Protein AF-0000000079407992 (afdb_homodimer)

Structure (mmCIF, N/CA/C/O backbone):
data_AF-0000000079407992-model_v1
#
loop_
_entity.id
_entity.type
_entity.pdbx_description
1 polymer 'Arf-GAP domain-containing protein'
#
loop_
_atom_site.group_PDB
_atom_site.id
_atom_site.type_symbol
_atom_site.label_atom_id
_atom_site.label_alt_id
_atom_site.label_comp_id
_atom_site.label_asym_id
_atom_site.label_entity_id
_atom_site.label_seq_id
_atom_site.pdbx_PDB_ins_code
_atom_site.Cartn_x
_atom_site.Cartn_y
_atom_site.Cartn_z
_atom_site.occupancy
_atom_site.B_iso_or_equiv
_atom_site.auth_seq_id
_atom_site.auth_comp_id
_atom_site.auth_asym_id
_atom_site.auth_atom_id
_atom_site.pdbx_PDB_model_num
ATOM 1 N N . MET A 1 1 ? -1.596 43.625 22.547 1 50.28 1 MET A N 1
ATOM 2 C CA . MET A 1 1 ? -2.232 42.312 22.266 1 50.28 1 MET A CA 1
ATOM 3 C C . MET A 1 1 ? -2.561 42.188 20.781 1 50.28 1 MET A C 1
ATOM 5 O O . MET A 1 1 ? -2.293 41.125 20.188 1 50.28 1 MET A O 1
ATOM 9 N N . ALA A 1 2 ? -3.211 43.344 20.312 1 63.03 2 ALA A N 1
ATOM 10 C CA . ALA A 1 2 ? -3.537 43.406 18.891 1 63.03 2 ALA A CA 1
ATOM 11 C C . ALA A 1 2 ? -2.285 43.281 18.031 1 63.03 2 ALA A C 1
ATOM 13 O O . ALA A 1 2 ? -2.303 42.594 17 1 63.03 2 ALA A O 1
ATOM 14 N N . GLY A 1 3 ? -1.194 43.656 18.469 1 72.5 3 GLY A N 1
ATOM 15 C CA . GLY A 1 3 ? 0.06 43.688 17.734 1 72.5 3 GLY A CA 1
ATOM 16 C C . GLY A 1 3 ? 0.672 42.312 17.562 1 72.5 3 GLY A C 1
ATOM 17 O O . GLY A 1 3 ? 1.188 41.969 16.484 1 72.5 3 GLY A O 1
ATOM 18 N N . LYS A 1 4 ? 0.515 41.531 18.625 1 78.25 4 LYS A N 1
ATOM 19 C CA . LYS A 1 4 ? 1.09 40.188 18.609 1 78.25 4 LYS A CA 1
ATOM 20 C C . LYS A 1 4 ? 0.329 39.25 17.656 1 78.25 4 LYS A C 1
ATOM 22 O O . LYS A 1 4 ? 0.936 38.5 16.922 1 78.25 4 LYS A O 1
ATOM 27 N N . GLY A 1 5 ? -0.91 39.406 17.609 1 83.44 5 GLY A N 1
ATOM 28 C CA . GLY A 1 5 ? -1.763 38.625 16.719 1 83.44 5 GLY A CA 1
ATOM 29 C C . GLY A 1 5 ? -1.477 38.875 15.258 1 83.44 5 GLY A C 1
ATOM 30 O O . GLY A 1 5 ? -1.42 37.938 14.461 1 83.44 5 GLY A O 1
ATOM 31 N N . GLU A 1 6 ? -1.288 40.188 14.992 1 88.31 6 GLU A N 1
ATOM 32 C CA . GLU A 1 6 ? -0.996 40.562 13.609 1 88.31 6 GLU A CA 1
ATOM 33 C C . GLU A 1 6 ? 0.358 40 13.164 1 88.31 6 GLU A C 1
ATOM 35 O O . GLU A 1 6 ? 0.516 39.594 12.023 1 88.31 6 GLU A O 1
ATOM 40 N N . ARG A 1 7 ? 1.327 40.062 14.047 1 91.31 7 ARG A N 1
ATOM 41 C CA . ARG A 1 7 ? 2.652 39.531 13.75 1 91.31 7 ARG A CA 1
ATOM 42 C C . ARG A 1 7 ? 2.592 38.031 13.508 1 91.31 7 ARG A C 1
ATOM 44 O O . ARG A 1 7 ? 3.232 37.531 12.586 1 91.31 7 ARG A O 1
ATOM 51 N N . ASN A 1 8 ? 1.882 37.312 14.297 1 93.31 8 ASN A N 1
ATOM 52 C CA . ASN A 1 8 ? 1.743 35.875 14.133 1 93.31 8 ASN A CA 1
ATOM 53 C C . ASN A 1 8 ? 1.041 35.5 12.828 1 93.31 8 ASN A C 1
ATOM 55 O O . ASN A 1 8 ? 1.416 34.531 12.156 1 93.31 8 ASN A O 1
ATOM 59 N N . ALA A 1 9 ? 0.076 36.281 12.523 1 94.94 9 ALA A N 1
ATOM 60 C CA . ALA A 1 9 ? -0.656 36.062 11.281 1 94.94 9 ALA A CA 1
ATOM 61 C C . ALA A 1 9 ? 0.255 36.219 10.062 1 94.94 9 ALA A C 1
ATOM 63 O O . ALA A 1 9 ? 0.184 35.438 9.117 1 94.94 9 ALA A O 1
ATOM 64 N N . LYS A 1 10 ? 1.023 37.25 10.078 1 96.31 10 LYS A N 1
ATOM 65 C CA . LYS A 1 10 ? 1.966 37.5 8.992 1 96.31 10 LYS A CA 1
ATOM 66 C C . LYS A 1 10 ? 2.979 36.344 8.891 1 96.31 10 LYS A C 1
ATOM 68 O O . LYS A 1 10 ? 3.271 35.875 7.793 1 96.31 10 LYS A O 1
ATOM 73 N N . ALA A 1 11 ? 3.514 35.938 10.016 1 97.56 11 ALA A N 1
ATOM 74 C CA . ALA A 1 11 ? 4.477 34.844 10.055 1 97.56 11 ALA A CA 1
ATOM 75 C C . ALA A 1 11 ? 3.854 33.531 9.562 1 97.56 11 ALA A C 1
ATOM 77 O O . ALA A 1 11 ? 4.492 32.781 8.836 1 97.56 11 ALA A O 1
ATOM 78 N N . LEU A 1 12 ? 2.641 33.344 9.977 1 98.38 12 LEU A N 1
ATOM 79 C CA . LEU A 1 12 ? 1.934 32.156 9.539 1 98.38 12 LEU A CA 1
ATOM 80 C C . LEU A 1 12 ? 1.759 32.125 8.023 1 98.38 12 LEU A C 1
ATOM 82 O O . LEU A 1 12 ? 1.957 31.094 7.383 1 98.38 12 LEU A O 1
ATOM 86 N N . LYS A 1 13 ? 1.387 33.219 7.469 1 98 13 LYS A N 1
ATOM 87 C CA . LYS A 1 13 ? 1.219 33.344 6.023 1 98 13 LYS A CA 1
ATOM 88 C C . LYS A 1 13 ? 2.525 33.062 5.293 1 98 13 LYS A C 1
ATOM 90 O O . LYS A 1 13 ? 2.521 32.406 4.242 1 98 13 LYS A O 1
ATOM 95 N N . GLU A 1 14 ? 3.557 33.5 5.824 1 98.06 14 GLU A N 1
ATOM 96 C CA . GLU A 1 14 ? 4.863 33.219 5.227 1 98.06 14 GLU A CA 1
ATOM 97 C C . GLU A 1 14 ? 5.195 31.75 5.23 1 98.06 14 GLU A C 1
ATOM 99 O O . GLU A 1 14 ? 5.695 31.219 4.234 1 98.06 14 GLU A O 1
ATOM 104 N N . VAL A 1 15 ? 4.965 31.109 6.328 1 98.44 15 VAL A N 1
ATOM 105 C CA . VAL A 1 15 ? 5.211 29.672 6.434 1 98.44 15 VAL A CA 1
ATOM 106 C C . VAL A 1 15 ? 4.316 28.922 5.453 1 98.44 15 VAL A C 1
ATOM 108 O O . VAL A 1 15 ? 4.773 28.016 4.758 1 98.44 15 VAL A O 1
ATOM 111 N N . TRP A 1 16 ? 3.082 29.281 5.383 1 98.56 16 TRP A N 1
ATOM 112 C CA . TRP A 1 16 ? 2.07 28.641 4.543 1 98.56 16 TRP A CA 1
ATOM 113 C C . TRP A 1 16 ? 2.449 28.734 3.07 1 98.56 16 TRP A C 1
ATOM 115 O O . TRP A 1 16 ? 2.225 27.797 2.307 1 98.56 16 TRP A O 1
ATOM 125 N N . ARG A 1 17 ? 3.109 29.766 2.672 1 97.75 17 ARG A N 1
ATOM 126 C CA . ARG A 1 17 ? 3.393 30.047 1.27 1 97.75 17 ARG A CA 1
ATOM 127 C C . ARG A 1 17 ? 4.668 29.344 0.814 1 97.75 17 ARG A C 1
ATOM 129 O O . ARG A 1 17 ? 5.008 29.375 -0.37 1 97.75 17 ARG A O 1
ATOM 136 N N . ARG A 1 18 ? 5.328 28.703 1.744 1 98.31 18 ARG A N 1
ATOM 137 C CA . ARG A 1 18 ? 6.512 27.938 1.341 1 98.31 18 ARG A CA 1
ATOM 138 C C . ARG A 1 18 ? 6.145 26.828 0.358 1 98.31 18 ARG A C 1
ATOM 140 O O . ARG A 1 18 ? 5.102 26.188 0.498 1 98.31 18 ARG A O 1
ATOM 147 N N . ALA A 1 19 ? 7.055 26.516 -0.569 1 98.19 19 ALA A N 1
ATOM 148 C CA . ALA A 1 19 ? 6.824 25.5 -1.603 1 98.19 19 ALA A CA 1
ATOM 149 C C . ALA A 1 19 ? 6.566 24.125 -0.985 1 98.19 19 ALA A C 1
ATOM 151 O O . ALA A 1 19 ? 5.75 23.359 -1.495 1 98.19 19 ALA A O 1
ATOM 152 N N . GLU A 1 20 ? 7.234 23.859 0.07 1 98.12 20 GLU A N 1
ATOM 153 C CA . GLU A 1 20 ? 7.125 22.547 0.714 1 98.12 20 GLU A CA 1
ATOM 154 C C . GLU A 1 20 ? 5.723 22.312 1.264 1 98.12 20 GLU A C 1
ATOM 156 O O . GLU A 1 20 ? 5.328 21.172 1.518 1 98.12 20 GLU A O 1
ATOM 161 N N . ASN A 1 21 ? 4.965 23.406 1.466 1 98.75 21 ASN A N 1
ATOM 162 C CA . ASN A 1 21 ? 3.641 23.312 2.074 1 98.75 21 ASN A CA 1
ATOM 163 C C . ASN A 1 21 ? 2.533 23.469 1.036 1 98.75 21 ASN A C 1
ATOM 165 O O . ASN A 1 21 ? 1.366 23.641 1.389 1 98.75 21 ASN A O 1
ATOM 169 N N . SER A 1 22 ? 2.854 23.375 -0.284 1 98.75 22 SER A N 1
ATOM 170 C CA . SER A 1 22 ? 1.899 23.641 -1.356 1 98.75 22 SER A CA 1
ATOM 171 C C . SER A 1 22 ? 1.029 22.422 -1.638 1 98.75 22 SER A C 1
ATOM 173 O O . SER A 1 22 ? 0.037 22.516 -2.363 1 98.75 22 SER A O 1
ATOM 175 N N . LEU A 1 23 ? 1.468 21.25 -1.116 1 98.81 23 LEU A N 1
ATOM 176 C CA . LEU A 1 23 ? 0.705 20.016 -1.231 1 98.81 23 LEU A CA 1
ATOM 177 C C . LEU A 1 23 ? 0.39 19.453 0.146 1 98.81 23 LEU A C 1
ATOM 179 O O . LEU A 1 23 ? 1.214 19.531 1.061 1 98.81 23 LEU A O 1
ATOM 183 N N . CYS A 1 24 ? -0.729 18.859 0.291 1 98.94 24 CYS A N 1
ATOM 184 C CA . CYS A 1 24 ? -1.115 18.188 1.528 1 98.94 24 CYS A CA 1
ATOM 185 C C . CYS A 1 24 ? -0.064 17.172 1.946 1 98.94 24 CYS A C 1
ATOM 187 O O . CYS A 1 24 ? 0.399 16.375 1.125 1 98.94 24 CYS A O 1
ATOM 189 N N . ALA A 1 25 ? 0.205 17.094 3.186 1 98.88 25 ALA A N 1
ATOM 190 C CA . ALA A 1 25 ? 1.249 16.219 3.715 1 98.88 25 ALA A CA 1
ATOM 191 C C . ALA A 1 25 ? 0.828 14.758 3.645 1 98.88 25 ALA A C 1
ATOM 193 O O . ALA A 1 25 ? 1.673 13.859 3.684 1 98.88 25 ALA A O 1
ATOM 194 N N . ASP A 1 26 ? -0.467 14.586 3.561 1 98.75 26 ASP A N 1
ATOM 195 C CA . ASP A 1 26 ? -0.947 13.211 3.678 1 98.75 26 ASP A CA 1
ATOM 196 C C . ASP A 1 26 ? -1.4 12.672 2.324 1 98.75 26 ASP A C 1
ATOM 198 O O . ASP A 1 26 ? -1.057 11.547 1.953 1 98.75 26 ASP A O 1
ATOM 202 N N . CYS A 1 27 ? -2.135 13.484 1.538 1 98.88 27 CYS A N 1
ATOM 203 C CA . CYS A 1 27 ? -2.723 12.906 0.335 1 98.88 27 CYS A CA 1
ATOM 204 C C . CYS A 1 27 ? -2.238 13.641 -0.913 1 98.88 27 CYS A C 1
ATOM 206 O O . CYS A 1 27 ? -2.613 13.281 -2.031 1 98.88 27 CYS A O 1
ATOM 208 N N . GLY A 1 28 ? -1.507 14.75 -0.767 1 98.69 28 GLY A N 1
ATOM 209 C CA . GLY A 1 28 ? -0.898 15.453 -1.883 1 98.69 28 GLY A CA 1
ATOM 210 C C . GLY A 1 28 ? -1.847 16.422 -2.566 1 98.69 28 GLY A C 1
ATOM 211 O O . GLY A 1 28 ? -1.514 17 -3.604 1 98.69 28 GLY A O 1
ATOM 212 N N . LYS A 1 29 ? -2.98 16.609 -2.014 1 98.88 29 LYS A N 1
ATOM 213 C CA . LYS A 1 29 ? -3.902 17.562 -2.629 1 98.88 29 LYS A CA 1
ATOM 214 C C . LYS A 1 29 ? -3.287 18.953 -2.697 1 98.88 29 LYS A C 1
ATOM 216 O O . LYS A 1 29 ? -2.711 19.438 -1.718 1 98.88 29 LYS A O 1
ATOM 221 N N . PRO A 1 30 ? -3.445 19.656 -3.779 1 98.88 30 PRO A N 1
ATOM 222 C CA . PRO A 1 30 ? -2.879 21.016 -3.869 1 98.88 30 PRO A CA 1
ATOM 223 C C . PRO A 1 30 ? -3.604 22.016 -2.975 1 98.88 30 PRO A C 1
ATOM 225 O O . PRO A 1 30 ? -4.793 21.844 -2.691 1 98.88 30 PRO A O 1
ATOM 228 N N . ASP A 1 31 ? -2.824 22.984 -2.555 1 98.69 31 ASP A N 1
ATOM 229 C CA . ASP A 1 31 ? -3.281 24.188 -1.856 1 98.69 31 ASP A CA 1
ATOM 230 C C . ASP A 1 31 ? -4.016 23.828 -0.569 1 98.69 31 ASP A C 1
ATOM 232 O O . ASP A 1 31 ? -5.137 24.281 -0.338 1 98.69 31 ASP A O 1
ATOM 236 N N . PRO A 1 32 ? -3.391 23.125 0.249 1 98.94 32 PRO A N 1
ATOM 237 C CA . PRO A 1 32 ? -4.016 22.812 1.538 1 98.94 32 PRO A CA 1
ATOM 238 C C . PRO A 1 32 ? -4.129 24.047 2.445 1 98.94 32 PRO A C 1
ATOM 240 O O . PRO A 1 32 ? -3.277 24.938 2.391 1 98.94 32 PRO A O 1
ATOM 243 N N . ASP A 1 33 ? -5.145 24.047 3.309 1 98.81 33 ASP A N 1
ATOM 244 C CA . ASP A 1 33 ? -5.359 25.266 4.086 1 98.81 33 ASP A CA 1
ATOM 245 C C . ASP A 1 33 ? -5.625 24.938 5.555 1 98.81 33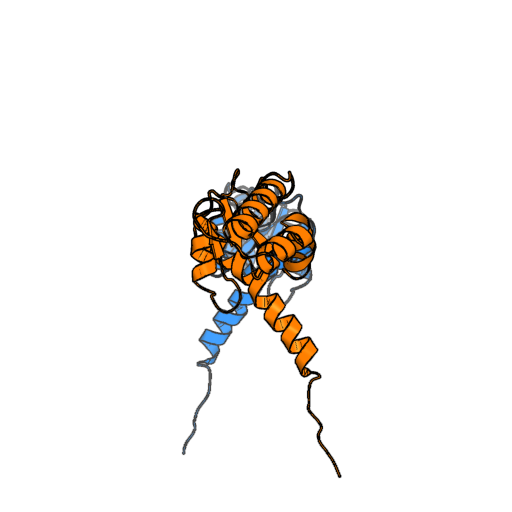 ASP A C 1
ATOM 247 O O . ASP A 1 33 ? -6.168 25.766 6.289 1 98.81 33 ASP A O 1
ATOM 251 N N . TRP A 1 34 ? -5.293 23.75 5.977 1 98.94 34 TRP A N 1
ATOM 252 C CA . TRP A 1 34 ? -5.289 23.359 7.375 1 98.94 34 TRP A CA 1
ATOM 253 C C . TRP A 1 34 ? -3.891 22.938 7.82 1 98.94 34 TRP A C 1
ATOM 255 O O . TRP A 1 34 ? -3.02 22.672 6.984 1 98.94 34 TRP A O 1
ATOM 265 N N . ALA A 1 35 ? -3.727 22.922 9.211 1 98.94 35 ALA A N 1
ATOM 266 C CA . ALA A 1 35 ? -2.451 22.438 9.734 1 98.94 35 ALA A CA 1
ATOM 267 C C . ALA A 1 35 ? -2.629 21.766 11.094 1 98.94 35 ALA A C 1
ATOM 269 O O . ALA A 1 35 ? -3.518 22.141 11.859 1 98.94 35 ALA A O 1
ATOM 270 N N . SER A 1 36 ? -1.802 20.766 11.305 1 98.88 36 SER A N 1
ATOM 271 C CA . SER A 1 36 ? -1.626 20.25 12.656 1 98.88 36 SER A CA 1
ATOM 272 C C . SER A 1 36 ? -0.503 21 13.383 1 98.88 36 SER A C 1
ATOM 274 O O . SER A 1 36 ? 0.658 20.922 12.977 1 98.88 36 SER A O 1
ATOM 276 N N . TYR A 1 37 ? -0.856 21.609 14.484 1 98.44 37 TYR A N 1
ATOM 277 C CA . TYR A 1 37 ? 0.18 22.359 15.18 1 98.44 37 TYR A CA 1
ATOM 278 C C . TYR A 1 37 ? 0.931 21.484 16.172 1 98.44 37 TYR A C 1
ATOM 280 O O . TYR A 1 37 ? 1.944 21.891 16.734 1 98.44 37 TYR A O 1
ATOM 288 N N . THR A 1 38 ? 0.555 20.172 16.266 1 97.88 38 THR A N 1
ATOM 289 C CA . THR A 1 38 ? 1.297 19.234 17.109 1 97.88 38 THR A CA 1
ATOM 290 C C . THR A 1 38 ? 2.221 18.359 16.266 1 97.88 38 THR A C 1
ATOM 292 O O . THR A 1 38 ? 3.24 17.875 16.75 1 97.88 38 THR A O 1
ATOM 295 N N . LEU A 1 39 ? 1.919 18.234 15.039 1 97.81 39 LEU A N 1
ATOM 296 C CA . LEU A 1 39 ? 2.742 17.406 14.164 1 97.81 39 LEU A CA 1
ATOM 297 C C . LEU A 1 39 ? 3.6 18.281 13.25 1 97.81 39 LEU A C 1
ATOM 299 O O . LEU A 1 39 ? 4.574 17.797 12.664 1 97.81 39 LEU A O 1
ATOM 303 N N . GLY A 1 40 ? 3.152 19.547 13.094 1 98.44 40 GLY A N 1
ATOM 304 C CA . GLY A 1 40 ? 3.912 20.469 12.25 1 98.44 40 GLY A CA 1
ATOM 305 C C . GLY A 1 40 ? 3.734 20.203 10.766 1 98.44 40 GLY A C 1
ATOM 306 O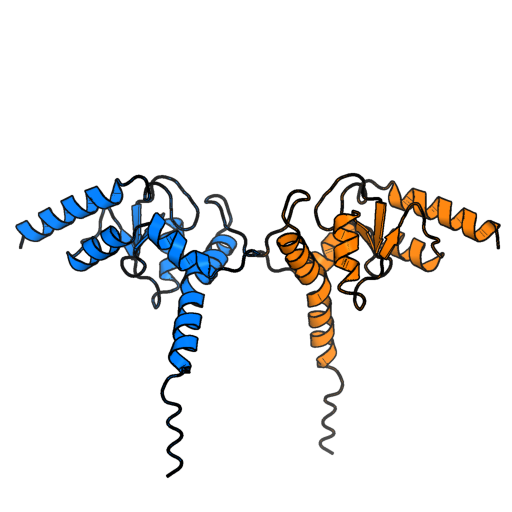 O . GLY A 1 40 ? 4.695 20.297 10 1 98.44 40 GLY A O 1
ATOM 307 N N . VAL A 1 41 ? 2.457 19.875 10.383 1 98.88 41 VAL A N 1
ATOM 308 C CA . VAL A 1 41 ? 2.221 19.578 8.977 1 98.88 41 VAL A CA 1
ATOM 309 C C . VAL A 1 41 ? 1.065 20.438 8.453 1 98.88 41 VAL A C 1
ATOM 311 O O . VAL A 1 41 ? 0.141 20.766 9.203 1 98.88 41 VAL A O 1
ATOM 314 N N . VAL A 1 42 ? 1.135 20.734 7.129 1 98.94 42 VAL A N 1
ATOM 315 C CA . VAL A 1 42 ? 0.063 21.406 6.406 1 98.94 42 VAL A CA 1
ATOM 316 C C . VAL A 1 42 ? -0.749 20.391 5.609 1 98.94 42 VAL A C 1
ATOM 318 O O . VAL A 1 42 ? -0.186 19.594 4.859 1 98.94 42 VAL A O 1
ATOM 321 N N . ILE A 1 43 ? -2.107 20.422 5.762 1 98.94 43 ILE A N 1
ATOM 322 C CA . ILE A 1 43 ? -2.943 19.344 5.234 1 98.94 43 ILE A CA 1
ATOM 323 C C . ILE A 1 43 ? -4.23 19.922 4.66 1 98.94 43 ILE A C 1
ATOM 325 O O . ILE A 1 43 ? -4.574 21.078 4.934 1 98.94 43 ILE A O 1
ATOM 329 N N . CYS A 1 44 ? -4.891 19.109 3.881 1 98.94 44 CYS A N 1
ATOM 330 C CA . CYS A 1 44 ? 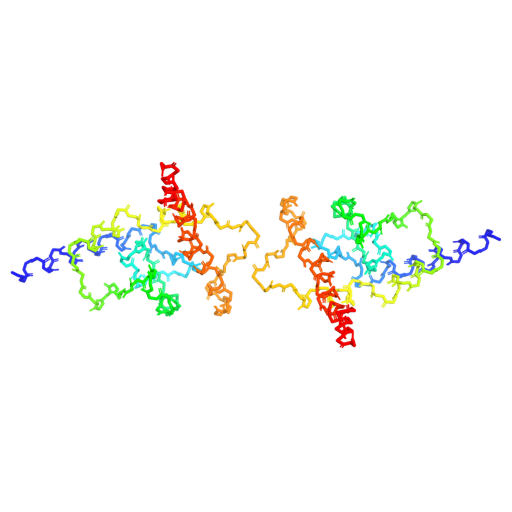-6.133 19.562 3.268 1 98.94 44 CYS A CA 1
ATOM 331 C C . CYS A 1 44 ? -7.312 19.359 4.207 1 98.94 44 CYS A C 1
ATOM 333 O O . CYS A 1 44 ? -7.168 18.75 5.27 1 98.94 44 CYS A O 1
ATOM 335 N N . LEU A 1 45 ? -8.422 19.891 3.777 1 98.81 45 LEU A N 1
ATOM 336 C CA . LEU A 1 45 ? -9.633 19.812 4.586 1 98.81 45 LEU A CA 1
ATOM 337 C C . LEU A 1 45 ? -10 18.359 4.867 1 98.81 45 LEU A C 1
ATOM 339 O O . LEU A 1 45 ? -10.266 17.984 6.016 1 98.81 45 LEU A O 1
ATOM 343 N N . SER A 1 46 ? -9.953 17.531 3.854 1 98.75 46 SER A N 1
ATOM 344 C CA . SER A 1 46 ? -10.328 16.141 4.012 1 98.75 46 SER A CA 1
ATOM 345 C C . SER A 1 46 ? -9.414 15.43 5.004 1 98.75 46 SER A C 1
ATOM 347 O O . SER A 1 46 ? -9.891 14.75 5.918 1 98.75 46 SER A O 1
ATOM 349 N N . CYS A 1 47 ? -8.164 15.641 4.883 1 98.88 47 CYS A N 1
ATOM 350 C CA . CYS A 1 47 ? -7.211 15.008 5.789 1 98.88 47 CYS A CA 1
ATOM 351 C C . CYS A 1 47 ? -7.309 15.609 7.188 1 98.88 47 CYS A C 1
ATOM 353 O O . CYS A 1 47 ? -7.137 14.898 8.188 1 98.88 47 CYS A O 1
ATOM 355 N N . SER A 1 48 ? -7.57 16.859 7.312 1 98.94 48 SER A N 1
ATOM 356 C CA . SER A 1 48 ? -7.762 17.453 8.633 1 98.94 48 SER A CA 1
ATOM 357 C C . SER A 1 48 ? -8.906 16.797 9.383 1 98.94 48 SER A C 1
ATOM 359 O O . SER A 1 48 ? -8.852 16.641 10.602 1 98.94 48 SER A O 1
ATOM 361 N N . GLY A 1 49 ? -9.906 16.391 8.609 1 98.69 49 GLY A N 1
ATOM 362 C CA . GLY A 1 49 ? -11 15.641 9.195 1 98.69 49 GLY A CA 1
ATOM 363 C C . GLY A 1 49 ? -10.555 14.312 9.797 1 98.69 49 GLY A C 1
ATOM 364 O O . GLY A 1 49 ? -11.016 13.938 10.875 1 98.69 49 GLY A O 1
ATOM 365 N N . ILE A 1 50 ? -9.703 13.68 9.156 1 98.62 50 ILE A N 1
ATOM 366 C CA . ILE A 1 50 ? -9.188 12.398 9.633 1 98.62 50 ILE A CA 1
ATOM 367 C C . ILE A 1 50 ? -8.32 12.625 10.875 1 98.62 50 ILE A C 1
ATOM 369 O O . ILE A 1 50 ? -8.383 11.852 11.828 1 98.62 50 ILE A O 1
ATOM 373 N N . HIS A 1 51 ? -7.559 13.68 10.891 1 98.5 51 HIS A N 1
ATOM 374 C CA . HIS A 1 51 ? -6.711 14.023 12.031 1 98.5 51 HIS A CA 1
ATOM 375 C C . HIS A 1 51 ? -7.543 14.25 13.289 1 98.5 51 HIS A C 1
ATOM 377 O O . HIS A 1 51 ? -7.105 13.93 14.391 1 98.5 51 HIS A O 1
ATOM 383 N N . ARG A 1 52 ? -8.758 14.703 13.133 1 98.25 52 ARG A N 1
ATOM 384 C CA . ARG A 1 52 ? -9.609 14.977 14.289 1 98.25 52 ARG A CA 1
ATOM 385 C C . ARG A 1 52 ? -10.031 13.688 14.977 1 98.25 52 ARG A C 1
ATOM 387 O O . ARG A 1 52 ? -10.453 13.703 16.141 1 98.25 52 ARG A O 1
ATOM 394 N N . ASN A 1 53 ? -9.898 12.578 14.273 1 97 53 ASN A N 1
ATOM 395 C CA . ASN A 1 53 ? -10.258 11.289 14.844 1 97 53 ASN A CA 1
ATOM 396 C C . ASN A 1 53 ? -9.125 10.711 15.68 1 97 53 ASN A C 1
ATOM 398 O O . ASN A 1 53 ? -9.281 9.656 16.312 1 97 53 ASN A O 1
ATOM 402 N N . ILE A 1 54 ? -8.016 11.336 15.719 1 96.06 54 ILE A N 1
ATOM 403 C CA . ILE A 1 54 ? -6.887 10.914 16.531 1 96.06 54 ILE A CA 1
ATOM 404 C C . ILE A 1 54 ? -6.387 12.078 17.375 1 96.06 54 ILE A C 1
ATOM 406 O O . ILE A 1 54 ? -5.211 12.438 17.312 1 96.06 54 ILE A O 1
ATOM 410 N N . PRO A 1 55 ? -7.188 12.594 18.297 1 95.69 55 PRO A N 1
ATOM 411 C CA . PRO A 1 55 ? -6.914 13.836 19.016 1 95.69 55 PRO A CA 1
ATOM 412 C C . PRO A 1 55 ? -5.738 13.711 19.984 1 95.69 55 PRO A C 1
ATOM 414 O O . PRO A 1 55 ? -5.176 14.727 20.406 1 95.69 55 PRO A O 1
ATOM 417 N N . ASN A 1 56 ? -5.285 12.531 20.234 1 95.19 56 ASN A N 1
ATOM 418 C CA . ASN A 1 56 ? -4.145 12.352 21.125 1 95.19 56 ASN A CA 1
ATOM 419 C C . ASN A 1 56 ? -2.822 12.602 20.406 1 95.19 56 ASN A C 1
ATOM 421 O O . ASN A 1 56 ? -1.781 12.758 21.047 1 95.19 56 ASN A O 1
ATOM 425 N N . ILE A 1 57 ? -2.932 12.68 19.156 1 95.44 57 ILE A N 1
ATOM 426 C CA . ILE A 1 57 ? -1.711 12.742 18.359 1 95.44 57 ILE A CA 1
ATOM 427 C C . ILE A 1 57 ? -1.682 14.047 17.562 1 95.44 57 ILE A C 1
ATOM 429 O O . ILE A 1 57 ? -0.627 14.664 17.406 1 95.44 57 ILE A O 1
ATOM 433 N N . SER A 1 58 ? -2.863 14.438 17.188 1 97.81 58 SER A N 1
ATOM 434 C CA . SER A 1 58 ? -2.928 15.555 16.25 1 97.81 58 SER A CA 1
ATOM 435 C C . SER A 1 58 ? -4.023 16.547 16.641 1 97.81 58 SER A C 1
ATOM 437 O O . SER A 1 58 ? -5.172 16.141 16.859 1 97.81 58 SER A O 1
ATOM 439 N N . LYS A 1 59 ? -3.574 17.766 16.734 1 98.69 59 LYS A N 1
ATOM 440 C CA . LYS A 1 59 ? -4.496 18.891 16.891 1 98.69 59 LYS A CA 1
ATOM 441 C C . LYS A 1 59 ? -4.414 19.844 15.703 1 98.69 59 LYS A C 1
ATOM 443 O O . LYS A 1 59 ? -3.338 20.344 15.375 1 98.69 59 LYS A O 1
ATOM 448 N N . VAL A 1 60 ? -5.625 20.156 15.102 1 98.88 60 VAL A N 1
ATOM 449 C CA . VAL A 1 60 ? -5.586 20.844 13.812 1 98.88 60 VAL A CA 1
ATOM 450 C C . VAL A 1 60 ? -6.273 22.203 13.922 1 98.88 60 VAL A C 1
ATOM 452 O O . VAL A 1 60 ? -7.141 22.391 14.781 1 98.88 60 VAL A O 1
ATOM 455 N N . LYS A 1 61 ? -5.848 23.125 13.078 1 98.81 61 LYS A N 1
ATOM 456 C CA . LYS A 1 61 ? -6.426 24.469 12.914 1 98.81 61 LYS A CA 1
ATOM 457 C C . LYS A 1 61 ? -6.48 24.859 11.445 1 98.81 61 LYS A C 1
ATOM 459 O O . LYS A 1 61 ? -5.625 24.453 10.656 1 98.81 61 LYS A O 1
ATOM 464 N N . SER A 1 62 ? -7.508 25.656 11.117 1 98.81 62 SER A N 1
ATOM 465 C CA . SER A 1 62 ? -7.52 26.328 9.82 1 98.81 62 SER A CA 1
ATOM 466 C C . SER A 1 62 ? -6.43 27.375 9.742 1 98.81 62 SER A C 1
ATOM 468 O O . SER A 1 62 ? -6.234 28.156 10.68 1 98.81 62 SER A O 1
ATOM 470 N N . LEU A 1 63 ? -5.824 27.453 8.555 1 98.62 63 LEU A N 1
ATOM 471 C CA . LEU A 1 63 ? -4.785 28.469 8.352 1 98.62 63 LEU A CA 1
ATOM 472 C C . LEU A 1 63 ? -5.398 29.828 8.031 1 98.62 63 LEU A C 1
ATOM 474 O O . LEU A 1 63 ? -4.734 30.859 8.164 1 98.62 63 LEU A O 1
ATOM 478 N N . ARG A 1 64 ? -6.566 29.781 7.664 1 96.88 64 ARG A N 1
ATOM 479 C CA . ARG A 1 64 ? -7.238 31.016 7.238 1 96.88 64 ARG A CA 1
ATOM 480 C C . ARG A 1 64 ? -8.133 31.562 8.344 1 96.88 64 ARG A C 1
ATOM 482 O O . ARG A 1 64 ? -8.172 32.781 8.578 1 96.88 64 ARG A O 1
ATOM 489 N N . MET A 1 65 ? -8.734 30.734 9.141 1 97 65 MET A N 1
ATOM 490 C CA . MET A 1 65 ? -9.844 31.203 9.969 1 97 65 MET A CA 1
ATOM 491 C C . MET A 1 65 ? -9.469 31.188 11.445 1 97 65 MET A C 1
ATOM 493 O O . MET A 1 65 ? -10.008 31.953 12.234 1 97 65 MET A O 1
ATOM 497 N N . ASP A 1 66 ? -8.578 30.328 11.805 1 97.81 66 ASP A N 1
ATOM 498 C CA . ASP A 1 66 ? -8.289 30.141 13.219 1 97.81 66 ASP A CA 1
ATOM 499 C C . ASP A 1 66 ? -7.145 31.047 13.672 1 97.81 66 ASP A C 1
ATOM 501 O O . ASP A 1 66 ? -6.32 31.469 12.859 1 97.81 66 ASP A O 1
ATOM 505 N N . LEU A 1 67 ? -7.113 31.312 15.055 1 96.44 67 LEU A N 1
ATOM 506 C CA . LEU A 1 67 ? -6.02 32.062 15.656 1 96.44 67 LEU A CA 1
ATOM 507 C C . LEU A 1 67 ? -4.871 31.141 16.031 1 96.44 67 LEU A C 1
ATOM 509 O O . LEU A 1 67 ? -5.098 30.031 16.547 1 96.44 67 LEU A O 1
ATOM 513 N N . TRP A 1 68 ? -3.674 31.641 15.758 1 97.88 68 TRP A N 1
ATOM 514 C CA . TRP A 1 68 ? -2.455 30.891 16.047 1 97.88 68 TRP A CA 1
ATOM 515 C C . TRP A 1 68 ? -1.563 31.656 17.016 1 97.88 68 TRP A C 1
ATOM 517 O O . TRP A 1 68 ? -1.37 32.875 16.875 1 97.88 68 TRP A O 1
ATOM 527 N N . ASP A 1 69 ? -1.062 30.938 17.984 1 96.06 69 ASP A N 1
ATOM 528 C CA . ASP A 1 69 ? -0.102 31.594 18.859 1 96.06 69 ASP A CA 1
ATOM 529 C C . ASP A 1 69 ? 1.322 31.438 18.328 1 96.06 69 ASP A C 1
ATOM 531 O O . ASP A 1 69 ? 1.553 30.734 17.359 1 96.06 69 ASP A O 1
ATOM 535 N N . GLU A 1 70 ? 2.178 32.156 18.984 1 97.06 70 GLU A N 1
ATOM 536 C CA . GLU A 1 70 ? 3.555 32.25 18.516 1 97.06 70 GLU A CA 1
ATOM 537 C C . GLU A 1 70 ? 4.23 30.875 18.531 1 97.06 70 GLU A C 1
ATOM 539 O O . GLU A 1 70 ? 4.965 30.516 17.609 1 97.06 70 GLU A O 1
ATOM 544 N N . THR A 1 71 ? 4.066 30.078 19.547 1 97.81 71 THR A N 1
ATOM 545 C CA . THR A 1 71 ? 4.695 28.781 19.672 1 97.81 71 THR A CA 1
ATOM 546 C C . THR A 1 71 ? 4.215 27.828 18.594 1 97.81 71 THR A C 1
ATOM 548 O O . THR A 1 71 ? 5 27.047 18.047 1 97.81 71 THR A O 1
ATOM 551 N N . GLN A 1 72 ? 2.982 27.875 18.281 1 98.19 72 GLN A N 1
ATOM 552 C CA . GLN A 1 72 ? 2.4 27.047 17.234 1 98.19 72 GLN A CA 1
ATOM 553 C C . GLN A 1 72 ? 2.98 27.406 15.867 1 98.19 72 GLN A C 1
ATOM 555 O O . GLN A 1 72 ? 3.371 26.531 15.102 1 98.19 72 GLN A O 1
ATOM 560 N N . VAL A 1 73 ? 3.049 28.734 15.617 1 98.44 73 VAL A N 1
ATOM 561 C CA . VAL A 1 73 ? 3.582 29.219 14.344 1 98.44 73 VAL A CA 1
ATOM 562 C C . VAL A 1 73 ? 5.043 28.781 14.203 1 98.44 73 VAL A C 1
ATOM 564 O O . VAL A 1 73 ? 5.457 28.312 13.141 1 98.44 73 VAL A O 1
ATOM 567 N N . GLN A 1 74 ? 5.75 28.938 15.281 1 98 74 GLN A N 1
ATOM 568 C CA . GLN A 1 74 ? 7.164 28.578 15.258 1 98 74 GLN A CA 1
ATOM 569 C C . GLN A 1 74 ? 7.348 27.078 15.039 1 98 74 GLN A C 1
ATOM 571 O O . GLN A 1 74 ? 8.258 26.656 14.32 1 98 74 GLN A O 1
ATOM 576 N N . PHE A 1 75 ? 6.555 26.281 15.633 1 98.38 75 PHE A N 1
ATOM 577 C CA . PHE A 1 75 ? 6.645 24.828 15.453 1 98.38 75 PHE A CA 1
ATOM 578 C C . PHE A 1 75 ? 6.406 24.438 14 1 98.38 75 PHE A C 1
ATOM 580 O O . PHE A 1 75 ? 7.168 23.672 13.43 1 98.38 75 PHE A O 1
ATOM 587 N N . LEU A 1 76 ? 5.355 25.016 13.477 1 98.56 76 LEU A N 1
ATOM 588 C CA . LEU A 1 76 ? 5.051 24.734 12.078 1 98.56 76 LEU A CA 1
ATOM 589 C C . LEU A 1 76 ? 6.188 25.203 11.172 1 98.56 76 LEU A C 1
ATOM 591 O O . LEU A 1 76 ? 6.566 24.5 10.234 1 98.56 76 LEU A O 1
ATOM 595 N N . ALA A 1 77 ? 6.742 26.359 11.492 1 98.19 77 ALA A N 1
ATOM 596 C CA . ALA A 1 77 ? 7.828 26.922 10.695 1 98.19 77 ALA A CA 1
ATOM 597 C C . ALA A 1 77 ? 9.07 26.047 10.75 1 98.19 77 ALA A C 1
ATOM 599 O O . ALA A 1 77 ? 9.773 25.875 9.75 1 98.19 77 ALA A O 1
ATOM 600 N N . HIS A 1 78 ? 9.312 25.406 11.859 1 97.62 78 HIS A N 1
ATOM 601 C CA . HIS A 1 78 ? 10.508 24.609 12.07 1 97.62 78 HIS A CA 1
ATOM 602 C C . HIS A 1 78 ? 10.359 23.219 11.445 1 97.62 78 HIS A C 1
ATOM 604 O O . HIS A 1 78 ? 11.352 22.547 11.195 1 97.62 78 HIS A O 1
ATOM 610 N N . HIS A 1 79 ? 9.227 22.75 11.211 1 97.06 79 HIS A N 1
ATOM 611 C CA . HIS A 1 79 ? 8.977 21.422 10.648 1 97.06 79 HIS A CA 1
ATOM 612 C C . HIS A 1 79 ? 8.508 21.531 9.195 1 97.06 79 HIS A C 1
ATOM 614 O O . HIS A 1 79 ? 9.32 21.672 8.281 1 97.06 79 HIS A O 1
ATOM 620 N N . GLY A 1 80 ? 7.254 21.844 9.008 1 97.88 80 GLY A N 1
ATOM 621 C CA . GLY A 1 80 ? 6.734 21.875 7.652 1 97.88 80 GLY A CA 1
ATOM 622 C C . GLY A 1 80 ? 6.641 20.5 7.016 1 97.88 80 GLY A C 1
ATOM 623 O O . GLY A 1 80 ? 7.09 19.516 7.598 1 97.88 80 GLY A O 1
ATOM 624 N N . ASN A 1 81 ? 6.176 20.5 5.793 1 98.56 81 ASN A N 1
ATOM 625 C CA . ASN A 1 81 ? 5.84 19.219 5.191 1 98.56 81 ASN A CA 1
ATOM 626 C C . ASN A 1 81 ? 7.094 18.469 4.75 1 98.56 81 ASN A C 1
ATOM 628 O O . ASN A 1 81 ? 7.105 17.234 4.727 1 98.56 81 ASN A O 1
ATOM 632 N N . VAL A 1 82 ? 8.148 19.109 4.504 1 97.69 82 VAL A N 1
ATOM 633 C CA . VAL A 1 82 ? 9.359 18.422 4.055 1 97.69 82 VAL A CA 1
ATOM 634 C C . VAL A 1 82 ? 10.031 17.734 5.238 1 97.69 82 VAL A C 1
ATOM 636 O O . VAL A 1 82 ? 10.344 16.531 5.168 1 97.69 82 VAL A O 1
ATOM 639 N N . VAL A 1 83 ? 10.195 18.469 6.27 1 96.56 83 VAL A N 1
ATOM 640 C CA . VAL A 1 83 ? 10.805 17.906 7.465 1 96.56 83 VAL A CA 1
ATOM 641 C C . VAL A 1 83 ? 9.906 16.812 8.031 1 96.56 83 VAL A C 1
ATOM 643 O O . VAL A 1 83 ? 10.391 15.742 8.422 1 96.56 83 VAL A O 1
ATOM 646 N N . AL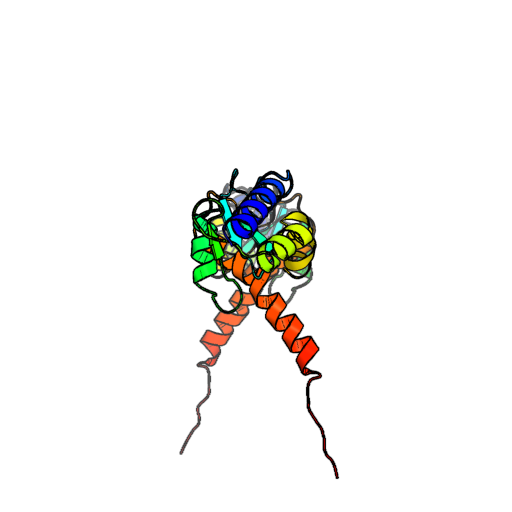A A 1 84 ? 8.68 17.016 8.023 1 95.81 84 ALA A N 1
ATOM 647 C CA . ALA A 1 84 ? 7.719 16.047 8.562 1 95.81 84 ALA A CA 1
ATOM 648 C C . ALA A 1 84 ? 7.73 14.75 7.766 1 95.81 84 ALA A C 1
ATOM 650 O O . ALA A 1 84 ? 7.664 13.656 8.336 1 95.81 84 ALA A O 1
ATOM 651 N N . LYS A 1 85 ? 7.723 14.883 6.488 1 96.62 85 LYS A N 1
ATOM 652 C CA . LYS A 1 85 ? 7.805 13.695 5.641 1 96.62 85 LYS A CA 1
ATOM 653 C C . LYS A 1 85 ? 9.016 12.844 6.004 1 96.62 85 LYS A C 1
ATOM 655 O O . LYS A 1 85 ? 8.898 11.633 6.176 1 96.62 85 LYS A O 1
ATOM 660 N N . ALA A 1 86 ? 10.172 13.477 6.152 1 95.56 86 ALA A N 1
ATOM 661 C CA . ALA A 1 86 ? 11.414 12.773 6.488 1 95.56 86 ALA A CA 1
ATOM 662 C C . ALA A 1 86 ? 11.312 12.117 7.863 1 95.56 86 ALA A C 1
ATOM 664 O O . ALA A 1 86 ? 11.836 11.023 8.078 1 95.56 86 ALA A O 1
ATOM 665 N N . THR A 1 87 ? 10.586 12.727 8.695 1 94.69 87 THR A N 1
ATOM 666 C CA . THR A 1 87 ? 10.492 12.273 10.078 1 94.69 87 THR A CA 1
ATOM 667 C C . THR A 1 87 ? 9.461 11.164 10.211 1 94.69 87 THR A C 1
ATOM 669 O O . THR A 1 87 ? 9.773 10.062 10.68 1 94.69 87 THR A O 1
ATOM 672 N N . TYR A 1 88 ? 8.32 11.359 9.797 1 95.88 88 TYR A N 1
ATOM 673 C CA . TYR A 1 88 ? 7.203 10.484 10.125 1 95.88 88 TYR A CA 1
ATOM 674 C C . TYR A 1 88 ? 7.121 9.312 9.148 1 95.88 88 TYR A C 1
ATOM 676 O O . TYR A 1 88 ? 6.637 8.234 9.508 1 95.88 88 TYR A O 1
ATOM 684 N N . GLU A 1 89 ? 7.633 9.461 7.922 1 94.88 89 GLU A N 1
ATOM 685 C CA . GLU A 1 89 ? 7.496 8.391 6.938 1 94.88 89 GLU A CA 1
ATOM 686 C C . GLU A 1 89 ? 8.672 7.418 7.008 1 94.88 89 GLU A C 1
ATOM 688 O O . GLU A 1 89 ? 8.609 6.324 6.445 1 94.88 89 GLU A O 1
ATOM 693 N N . ALA A 1 90 ? 9.664 7.887 7.734 1 91.19 90 ALA A N 1
ATOM 694 C CA . ALA A 1 90 ? 10.844 7.035 7.895 1 91.19 90 ALA A CA 1
ATOM 695 C C . ALA A 1 90 ? 10.477 5.727 8.594 1 91.19 90 ALA A C 1
ATOM 697 O O . ALA A 1 90 ? 11.148 4.707 8.406 1 91.19 90 ALA A O 1
ATOM 698 N N . TYR A 1 91 ? 9.32 5.742 9.25 1 86.19 91 TYR A N 1
ATOM 699 C CA . TYR A 1 91 ? 8.992 4.582 10.078 1 86.19 91 TYR A CA 1
ATOM 700 C C . TYR A 1 91 ? 7.805 3.818 9.5 1 86.19 91 TYR A C 1
ATOM 702 O O . TYR A 1 91 ? 7.359 2.824 10.078 1 86.19 91 TYR A O 1
ATOM 710 N N . VAL A 1 92 ? 7.344 4.301 8.398 1 93.75 92 VAL A N 1
ATOM 711 C CA . VAL A 1 92 ? 6.227 3.615 7.758 1 93.75 92 VAL A CA 1
ATOM 712 C C . VAL A 1 92 ? 6.746 2.451 6.918 1 93.75 92 VAL A C 1
ATOM 714 O O . VAL A 1 92 ? 7.617 2.633 6.066 1 93.75 92 VAL A O 1
ATOM 717 N N . PRO A 1 93 ? 6.207 1.295 7.133 1 92.75 93 PRO A N 1
ATOM 718 C CA . PRO A 1 93 ? 6.66 0.191 6.281 1 92.75 93 PRO A CA 1
ATOM 719 C C . PRO A 1 93 ? 6.461 0.469 4.793 1 92.75 93 PRO A C 1
ATOM 721 O O . PRO A 1 93 ? 5.461 1.079 4.406 1 92.75 93 PRO A O 1
ATOM 724 N N . ILE A 1 94 ? 7.312 -0.025 4.004 1 91.81 94 ILE A N 1
ATOM 725 C CA . ILE A 1 94 ? 7.383 0.312 2.588 1 91.81 94 ILE A CA 1
ATOM 726 C C . ILE A 1 94 ? 6.172 -0.271 1.859 1 91.81 94 ILE A C 1
ATOM 728 O O . ILE A 1 94 ? 5.84 0.157 0.751 1 91.81 94 ILE A O 1
ATOM 732 N N . TYR A 1 95 ? 5.547 -1.194 2.469 1 93.56 95 TYR A N 1
ATOM 733 C CA . TYR A 1 95 ? 4.445 -1.867 1.788 1 93.56 95 TYR A CA 1
ATOM 734 C C . TYR A 1 95 ? 3.135 -1.126 2.012 1 93.56 95 TYR A C 1
ATOM 736 O O . TYR A 1 95 ? 2.096 -1.511 1.468 1 93.56 95 TYR A O 1
ATOM 744 N N . TYR A 1 96 ? 3.18 -0.084 2.805 1 95.19 96 TYR A N 1
ATOM 745 C CA . TYR A 1 96 ? 1.971 0.722 2.936 1 95.19 96 TYR A CA 1
ATOM 746 C C . TYR A 1 96 ? 1.701 1.512 1.661 1 95.19 96 TYR A C 1
ATOM 748 O O . TYR A 1 96 ? 2.6 2.166 1.127 1 95.19 96 TYR A O 1
ATOM 756 N N . TYR A 1 97 ? 0.5 1.467 1.283 1 95.44 97 TYR A N 1
ATOM 757 C CA . TYR A 1 97 ? 0.047 2.285 0.165 1 95.44 97 TYR A CA 1
ATOM 758 C C . TYR A 1 97 ? -0.039 3.754 0.563 1 95.44 97 TYR A C 1
ATOM 760 O O . TYR A 1 97 ? -0.666 4.094 1.568 1 95.44 97 TYR A O 1
ATOM 768 N N . GLN A 1 98 ? 0.7 4.586 -0.18 1 96.56 98 GLN A N 1
ATOM 769 C CA . GLN A 1 98 ? 0.551 6.023 -0.001 1 96.56 98 GLN A CA 1
ATOM 770 C C . GLN A 1 98 ? -0.607 6.566 -0.833 1 96.56 98 GLN A C 1
ATOM 772 O O . GLN A 1 98 ? -0.539 6.582 -2.064 1 96.56 98 GLN A O 1
ATOM 777 N N . PRO A 1 99 ? -1.615 7.113 -0.223 1 98.12 99 PRO A N 1
ATOM 778 C CA . PRO A 1 99 ? -2.814 7.508 -0.966 1 98.12 99 PRO A CA 1
ATOM 779 C C . PRO A 1 99 ? -2.635 8.812 -1.73 1 98.12 99 PRO A C 1
ATOM 781 O O . PRO A 1 99 ? -1.753 9.609 -1.398 1 98.12 99 PRO A O 1
ATOM 784 N N . THR A 1 100 ? -3.471 8.977 -2.758 1 98.19 100 THR A N 1
ATOM 785 C CA . THR A 1 100 ? -3.68 10.258 -3.418 1 98.19 100 THR A CA 1
ATOM 786 C C . THR A 1 100 ? -4.98 10.906 -2.947 1 98.19 100 THR A C 1
ATOM 788 O O . THR A 1 100 ? -5.773 10.273 -2.244 1 98.19 100 THR A O 1
ATOM 791 N N . HIS A 1 101 ? -5.098 12.156 -3.363 1 98.5 101 HIS A N 1
ATOM 792 C CA . HIS A 1 101 ? -6.25 12.914 -2.873 1 98.5 101 HIS A CA 1
ATOM 793 C C . HIS A 1 101 ? -7.547 12.375 -3.467 1 98.5 101 HIS A C 1
ATOM 795 O O . HIS A 1 101 ? -8.633 12.719 -2.998 1 98.5 101 HIS A O 1
ATOM 801 N N . THR A 1 102 ? -7.516 11.5 -4.492 1 98.25 102 THR A N 1
ATOM 802 C CA . THR A 1 102 ? -8.719 10.977 -5.121 1 98.25 102 THR A CA 1
ATOM 803 C C . THR A 1 102 ? -9.094 9.625 -4.527 1 98.25 102 THR A C 1
ATOM 805 O O . THR A 1 102 ? -10.141 9.055 -4.863 1 98.25 102 THR A O 1
ATOM 808 N N . ASP A 1 103 ? -8.25 9.125 -3.619 1 97.81 103 ASP A N 1
ATOM 809 C CA . ASP A 1 103 ? -8.516 7.824 -3.01 1 97.81 103 ASP A CA 1
ATOM 810 C C . ASP A 1 103 ? -9.617 7.934 -1.956 1 97.81 103 ASP A C 1
ATOM 812 O O . ASP A 1 103 ? -9.953 9.031 -1.514 1 97.81 103 ASP A O 1
ATOM 816 N N . CYS A 1 104 ? -10.125 6.742 -1.661 1 96.88 104 CYS A N 1
ATOM 817 C CA . CYS A 1 104 ? -11.195 6.695 -0.676 1 96.88 104 CYS A CA 1
ATOM 818 C C . CYS A 1 104 ? -10.68 7.031 0.716 1 96.88 104 CYS A C 1
ATOM 820 O O . CYS A 1 104 ? -9.469 6.992 0.958 1 96.88 104 CYS A O 1
ATOM 822 N N . GLN A 1 105 ? -11.516 7.391 1.65 1 97.5 105 GLN A N 1
ATOM 823 C CA . GLN A 1 105 ? -11.195 7.852 2.998 1 97.5 105 GLN A CA 1
ATOM 824 C C . GLN A 1 105 ? -10.453 6.773 3.787 1 97.5 105 GLN A C 1
ATOM 826 O O . GLN A 1 105 ? -9.547 7.082 4.562 1 97.5 105 GLN A O 1
ATOM 831 N N . VAL A 1 106 ? -10.828 5.547 3.592 1 97 106 VAL A N 1
ATOM 832 C CA . VAL A 1 106 ? -10.266 4.441 4.359 1 97 106 VAL A CA 1
ATOM 833 C C . VAL A 1 106 ? -8.766 4.332 4.082 1 97 106 VAL A C 1
ATOM 835 O O . VAL A 1 106 ? -7.969 4.148 5.004 1 97 106 VAL A O 1
ATOM 838 N N . LEU A 1 107 ? -8.422 4.441 2.846 1 97.31 107 LEU A N 1
ATOM 839 C CA . LEU A 1 107 ? -7.016 4.387 2.475 1 97.31 107 LEU A CA 1
ATOM 840 C C . LEU A 1 107 ? -6.242 5.547 3.094 1 97.31 107 LEU A C 1
ATOM 842 O O . LEU A 1 107 ? -5.141 5.359 3.609 1 97.31 107 LEU A O 1
ATOM 846 N N . LYS A 1 108 ? -6.816 6.699 3.092 1 98.38 108 LYS A N 1
ATOM 847 C CA . LYS A 1 108 ? -6.188 7.867 3.701 1 98.38 108 LYS A CA 1
ATOM 848 C C . LYS A 1 108 ? -6.055 7.695 5.211 1 98.38 108 LYS A C 1
ATOM 850 O O . LYS A 1 108 ? -5.027 8.039 5.793 1 98.38 108 LYS A O 1
ATOM 855 N N . GLU A 1 109 ? -7.031 7.148 5.773 1 97.44 109 GLU A N 1
ATOM 856 C CA . GLU A 1 109 ? -6.996 6.91 7.211 1 97.44 109 GLU A CA 1
ATOM 857 C C . GLU A 1 109 ? -5.898 5.918 7.586 1 97.44 109 GLU A C 1
ATOM 859 O O . GLU A 1 109 ? -5.164 6.133 8.555 1 97.44 109 GLU A O 1
ATOM 864 N N . GLU A 1 110 ? -5.773 4.844 6.82 1 95.5 110 GLU A N 1
ATOM 865 C CA . GLU A 1 110 ? -4.738 3.852 7.09 1 95.5 110 GLU A CA 1
ATOM 866 C C . GLU A 1 110 ? -3.344 4.465 6.98 1 95.5 110 GLU A C 1
ATOM 868 O O . GLU A 1 110 ? -2.473 4.191 7.809 1 95.5 110 GLU A O 1
ATOM 873 N N . TRP A 1 111 ? -3.178 5.289 6.066 1 97.38 111 TRP A N 1
ATOM 874 C CA . TRP A 1 111 ? -1.901 5.965 5.855 1 97.38 111 TRP A CA 1
ATOM 875 C C . TRP A 1 111 ? -1.586 6.91 7.008 1 97.38 111 TRP A C 1
ATOM 877 O O . TRP A 1 111 ? -0.485 6.879 7.562 1 97.38 111 TRP A O 1
ATOM 887 N N . ILE A 1 112 ? -2.514 7.695 7.359 1 97.56 112 ILE A N 1
ATOM 888 C CA . ILE A 1 112 ? -2.338 8.688 8.414 1 97.56 112 ILE A CA 1
ATOM 889 C C . ILE A 1 112 ? -2.041 7.996 9.734 1 97.56 112 ILE A C 1
ATOM 891 O O . ILE A 1 112 ? -1.159 8.422 10.484 1 97.56 112 ILE A O 1
ATOM 895 N N . ARG A 1 113 ? -2.689 6.926 9.969 1 95.5 113 ARG A N 1
ATOM 896 C CA . ARG A 1 113 ? -2.424 6.176 11.188 1 95.5 113 ARG A CA 1
ATOM 897 C C . ARG A 1 113 ? -1.026 5.566 11.164 1 95.5 113 ARG A C 1
ATOM 899 O O . ARG A 1 113 ? -0.288 5.652 12.148 1 95.5 113 ARG A O 1
ATOM 906 N N . ALA A 1 114 ? -0.674 5.012 10.078 1 94.75 114 ALA A N 1
ATOM 907 C CA . ALA A 1 114 ? 0.658 4.426 9.945 1 94.75 114 ALA A CA 1
ATOM 908 C C . ALA A 1 114 ? 1.741 5.492 10.094 1 94.75 114 ALA A C 1
ATOM 910 O O . ALA A 1 114 ? 2.791 5.242 10.688 1 94.75 114 ALA A O 1
ATOM 911 N N . LYS A 1 115 ? 1.448 6.613 9.602 1 96.19 115 LYS A N 1
ATOM 912 C CA . LYS A 1 115 ? 2.412 7.707 9.531 1 96.19 115 LYS A CA 1
ATOM 913 C C . LYS A 1 115 ? 2.641 8.328 10.906 1 96.19 115 LYS A C 1
ATOM 915 O O . LYS A 1 115 ? 3.777 8.625 11.281 1 96.19 115 LYS A O 1
ATOM 920 N N . TYR A 1 116 ? 1.543 8.43 11.68 1 96.06 116 TYR A N 1
ATOM 921 C CA . TYR A 1 116 ? 1.674 9.289 12.844 1 96.06 116 TYR A CA 1
ATOM 922 C C . TYR A 1 116 ? 1.49 8.492 14.133 1 96.06 116 TYR A C 1
ATOM 924 O O . TYR A 1 116 ? 2.002 8.875 15.188 1 96.06 116 TYR A O 1
ATOM 932 N N . GLU A 1 117 ? 0.696 7.395 14.109 1 86.19 117 GLU A N 1
ATOM 933 C CA . GLU A 1 117 ? 0.39 6.66 15.336 1 86.19 117 GLU A CA 1
ATOM 934 C C . GLU A 1 117 ? 1.564 5.781 15.758 1 86.19 117 GLU A C 1
ATOM 936 O O . GLU A 1 117 ? 1.855 5.656 16.953 1 86.19 117 GLU A O 1
ATOM 941 N N . HIS A 1 118 ? 2.205 5.102 14.805 1 69.19 118 HIS A N 1
ATOM 942 C CA . HIS A 1 118 ? 3.238 4.141 15.172 1 69.19 118 HIS A CA 1
ATOM 943 C C . HIS A 1 118 ? 4.508 4.848 15.641 1 69.19 118 HIS A C 1
ATOM 945 O O . HIS A 1 118 ? 5.316 4.262 16.359 1 69.19 118 HIS A O 1
ATOM 951 N N . GLN A 1 119 ? 4.652 6.012 15.195 1 58.84 119 GLN A N 1
ATOM 952 C CA . GLN A 1 119 ? 5.734 6.801 15.781 1 58.84 119 GLN A CA 1
ATOM 953 C C . GLN A 1 119 ? 5.551 6.945 17.281 1 58.84 119 GLN A C 1
A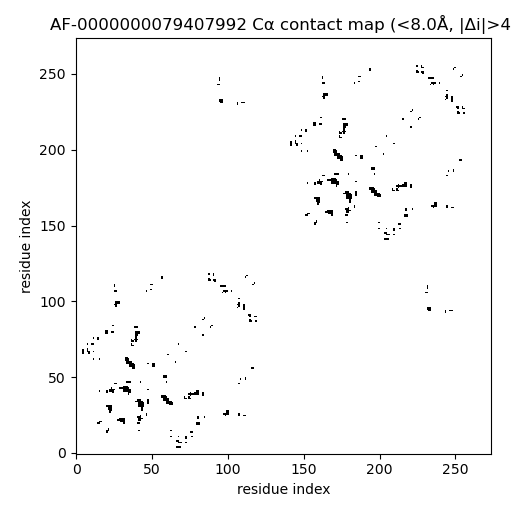TOM 955 O O . GLN A 1 119 ? 6.527 6.918 18.031 1 58.84 119 GLN A O 1
ATOM 960 N N . ALA A 1 120 ? 4.301 6.922 17.578 1 50 120 ALA A N 1
ATOM 961 C CA . ALA A 1 120 ? 3.998 7.016 19.016 1 50 120 ALA A CA 1
ATOM 962 C C . ALA A 1 120 ? 4.379 5.727 19.734 1 50 120 ALA A C 1
ATOM 964 O O . ALA A 1 120 ? 4.883 5.77 20.859 1 50 120 ALA A O 1
ATOM 965 N N . VAL A 1 121 ? 4.191 4.582 18.984 1 45.78 121 VAL A N 1
ATOM 966 C CA . VAL A 1 121 ? 4.512 3.32 19.641 1 45.78 121 VAL A CA 1
ATOM 967 C C . VAL A 1 121 ? 6.027 3.141 19.703 1 45.78 121 VAL A C 1
ATOM 969 O O . VAL A 1 121 ? 6.562 2.641 20.703 1 45.78 121 VAL A O 1
ATOM 972 N N . LEU A 1 122 ? 6.672 3.531 18.672 1 47.44 122 LEU A N 1
ATOM 973 C CA . LEU A 1 122 ? 8.125 3.428 18.703 1 47.44 122 LEU A CA 1
ATOM 974 C C . LEU A 1 122 ? 8.711 4.336 19.781 1 47.44 122 LEU A C 1
ATOM 976 O O . LEU A 1 122 ? 9.664 3.957 20.469 1 47.44 122 LEU A O 1
ATOM 980 N N . VAL A 1 123 ? 8.102 5.488 19.891 1 44.38 123 VAL A N 1
ATOM 981 C CA . VAL A 1 123 ? 8.562 6.371 20.953 1 44.38 123 VAL A CA 1
ATOM 982 C C . VAL A 1 123 ? 8.25 5.746 22.312 1 44.38 123 VAL A C 1
ATOM 984 O O . VAL A 1 123 ? 9.07 5.809 23.234 1 44.38 123 VAL A O 1
ATOM 987 N N . CYS A 1 124 ? 7.137 4.984 22.328 1 37.16 124 CYS A N 1
ATOM 988 C CA . CYS A 1 124 ? 6.805 4.355 23.609 1 37.16 124 CYS A CA 1
ATOM 989 C C . CYS A 1 124 ? 7.695 3.143 23.859 1 37.16 124 CYS A C 1
ATOM 991 O O . CYS A 1 124 ? 8.125 2.914 25 1 37.16 124 CYS A O 1
ATOM 993 N N . LYS A 1 125 ? 7.918 2.371 22.844 1 43.38 125 LYS A N 1
ATOM 994 C CA . LYS A 1 125 ? 8.797 1.227 23.062 1 43.38 125 LYS A CA 1
ATOM 995 C C . LYS A 1 125 ? 10.211 1.68 23.406 1 43.38 125 LYS A C 1
ATOM 997 O O . LYS A 1 125 ? 10.883 1.05 24.234 1 43.38 125 LYS A O 1
ATOM 1002 N N . GLN A 1 126 ? 10.547 2.66 22.781 1 41.66 126 GLN A N 1
ATOM 1003 C CA . GLN A 1 126 ? 11.844 3.178 23.188 1 41.66 126 GLN A CA 1
ATOM 1004 C C . GLN A 1 126 ? 11.781 3.762 24.609 1 41.66 126 GLN A C 1
ATOM 1006 O O . GLN A 1 126 ? 12.734 3.646 25.375 1 41.66 126 GLN A O 1
ATOM 1011 N N . SER A 1 127 ? 10.617 4.215 24.953 1 36.59 127 SER A N 1
ATOM 1012 C CA . SER A 1 127 ? 10.484 4.711 26.328 1 36.59 127 SER A CA 1
ATOM 1013 C C . SER A 1 127 ? 10.211 3.572 27.297 1 36.59 127 SER A C 1
ATOM 1015 O O . SER A 1 127 ? 10.195 3.783 28.516 1 36.59 127 SER A O 1
ATOM 1017 N N . HIS A 1 128 ? 9.703 2.455 26.812 1 37.25 128 HIS A N 1
ATOM 1018 C CA . HIS A 1 128 ? 9.5 1.387 27.781 1 37.25 128 HIS A CA 1
ATOM 1019 C C . HIS A 1 128 ? 10.836 0.771 28.203 1 37.25 128 HIS A C 1
ATOM 1021 O O . HIS A 1 128 ? 10.859 -0.208 28.953 1 37.25 128 HIS A O 1
ATOM 1027 N N . ASN A 1 129 ? 12.023 1.017 27.734 1 35.62 129 ASN A N 1
ATOM 1028 C CA . ASN A 1 129 ? 13.047 0.982 28.781 1 35.62 129 ASN A CA 1
ATOM 1029 C C . ASN A 1 129 ? 12.68 1.897 29.938 1 35.62 129 ASN A C 1
ATOM 1031 O O . ASN A 1 129 ? 13.562 2.508 30.547 1 35.62 129 ASN A O 1
ATOM 1035 N N . CYS A 1 130 ? 11.461 2.41 30.016 1 33.56 130 CYS A N 1
ATOM 1036 C CA . CYS A 1 130 ? 11.016 3.096 31.234 1 33.56 130 CYS A CA 1
ATOM 1037 C C . CYS A 1 130 ? 11.219 2.217 32.469 1 33.56 130 CYS A C 1
ATOM 1039 O O . CYS A 1 130 ? 11.414 1.006 32.344 1 33.56 130 CYS A O 1
ATOM 1041 N N . GLY A 1 131 ? 10.594 2.414 33.625 1 32.38 131 GLY A N 1
ATOM 1042 C CA . GLY A 1 131 ? 10.922 2.143 35.031 1 32.38 131 GLY A CA 1
ATOM 1043 C C . GLY A 1 131 ? 10.844 0.669 35.375 1 32.38 131 GLY A C 1
ATOM 1044 O O . GLY A 1 131 ? 9.867 0.223 35.969 1 32.38 131 GLY A O 1
ATOM 1045 N N . SER A 1 132 ? 11.031 -0.355 34.531 1 32.09 132 SER A N 1
ATOM 1046 C CA . SER A 1 132 ? 11.18 -1.587 35.281 1 32.09 132 SER A CA 1
ATOM 1047 C C . SER A 1 132 ? 12.336 -1.479 36.281 1 32.09 132 SER A C 1
ATOM 1049 O O . SER A 1 132 ? 13.5 -1.479 35.906 1 32.09 132 SER A O 1
ATOM 1051 N N . GLY A 1 133 ? 12.203 -0.491 37.219 1 30.91 133 GLY A N 1
ATOM 1052 C CA . GLY A 1 133 ? 12.945 -0.589 38.469 1 30.91 133 GLY A CA 1
ATOM 1053 C C . GLY A 1 133 ? 12.852 -1.961 39.125 1 30.91 133 GLY A C 1
ATOM 1054 O O . GLY A 1 133 ? 11.766 -2.408 39.5 1 30.91 133 GLY A O 1
ATOM 1055 N N . TYR A 1 134 ? 13.477 -3.008 38.625 1 28.08 134 TYR A N 1
ATOM 1056 C CA . TYR A 1 134 ? 13.844 -4.188 39.406 1 28.08 134 TYR A CA 1
ATOM 1057 C C . TYR A 1 134 ? 14.484 -3.795 40.719 1 28.08 134 TYR A C 1
ATOM 1059 O O . TYR A 1 134 ? 15.547 -3.17 40.75 1 28.08 134 TYR A O 1
ATOM 1067 N N . ASN A 1 135 ? 13.727 -3.08 41.656 1 27.17 135 ASN A N 1
ATOM 1068 C CA . ASN A 1 135 ? 14.219 -3.07 43.031 1 27.17 135 ASN A CA 1
ATOM 1069 C C . ASN A 1 135 ? 14.312 -4.48 43.594 1 27.17 135 ASN A C 1
ATOM 1071 O O . ASN A 1 135 ? 13.297 -5.145 43.812 1 27.17 135 ASN A O 1
ATOM 1075 N N . LEU A 1 136 ? 15.188 -5.312 43.094 1 24.03 136 LEU A N 1
ATOM 1076 C CA . LEU A 1 136 ? 15.664 -6.488 43.812 1 24.03 136 LEU A CA 1
ATOM 1077 C C . LEU A 1 136 ? 16.297 -6.094 45.156 1 24.03 136 LEU A C 1
ATOM 1079 O O . LEU A 1 136 ? 16.688 -6.957 45.938 1 24.03 136 LEU A O 1
ATOM 1083 N N . ASN A 1 137 ? 16.031 -4.977 45.844 1 23.31 137 ASN A N 1
ATOM 1084 C CA . ASN A 1 137 ? 16.438 -5.156 47.25 1 23.31 137 ASN A CA 1
ATOM 1085 C C . ASN A 1 137 ? 15.375 -5.906 48.031 1 23.31 137 ASN A C 1
ATOM 1087 O O . ASN A 1 137 ? 14.18 -5.691 47.844 1 23.31 137 ASN A O 1
ATOM 1091 N N . MET B 1 1 ? 2.268 -44.844 -20.984 1 50.88 1 MET B N 1
ATOM 1092 C CA . MET B 1 1 ? 2.926 -43.844 -20.141 1 50.88 1 MET B CA 1
ATOM 1093 C C . MET B 1 1 ? 3.217 -42.562 -20.953 1 50.88 1 MET B C 1
ATOM 1095 O O . MET B 1 1 ? 2.949 -41.469 -20.484 1 50.88 1 MET B O 1
ATOM 1099 N N . ALA B 1 2 ? 3.834 -42.875 -22.172 1 62.84 2 ALA B N 1
ATOM 1100 C CA . ALA B 1 2 ? 4.113 -41.781 -23.109 1 62.84 2 ALA B CA 1
ATOM 1101 C C . ALA B 1 2 ? 2.836 -41.031 -23.484 1 62.84 2 ALA B C 1
ATOM 1103 O O . ALA B 1 2 ? 2.832 -39.812 -23.578 1 62.84 2 ALA B O 1
ATOM 1104 N N . GLY B 1 3 ? 1.754 -41.625 -23.484 1 72.38 3 GLY B N 1
ATOM 1105 C CA . GLY B 1 3 ? 0.476 -41.062 -23.906 1 72.38 3 GLY B CA 1
ATOM 1106 C C . GLY B 1 3 ? -0.122 -40.125 -22.906 1 72.38 3 GLY B C 1
ATOM 1107 O O . GLY B 1 3 ? -0.668 -39.062 -23.281 1 72.38 3 GLY B O 1
ATOM 1108 N N . LYS B 1 4 ? 0.072 -40.5 -21.641 1 77.75 4 LYS B N 1
ATOM 1109 C CA . LYS B 1 4 ? -0.482 -39.656 -20.578 1 77.75 4 LYS B CA 1
ATOM 1110 C C . LYS B 1 4 ? 0.261 -38.344 -20.453 1 77.75 4 LYS B C 1
ATOM 1112 O O . LYS B 1 4 ? -0.359 -37.281 -20.281 1 77.75 4 LYS B O 1
ATOM 1117 N N . GLY B 1 5 ? 1.505 -38.375 -20.641 1 83.25 5 GLY B N 1
ATOM 1118 C CA . GLY B 1 5 ? 2.342 -37.188 -20.594 1 83.25 5 GLY B CA 1
ATOM 1119 C C . GLY B 1 5 ? 2.004 -36.188 -21.688 1 83.25 5 GLY B C 1
ATOM 1120 O O . GLY B 1 5 ? 1.94 -34.969 -21.422 1 83.25 5 GLY B O 1
ATOM 1121 N N . GLU B 1 6 ? 1.78 -36.75 -22.859 1 88 6 GLU B N 1
ATOM 1122 C CA . GLU B 1 6 ? 1.438 -35.906 -23.984 1 88 6 GLU B CA 1
ATOM 1123 C C . GLU B 1 6 ? 0.081 -35.25 -23.781 1 88 6 GLU B C 1
ATOM 1125 O O . GLU B 1 6 ? -0.105 -34.062 -24.141 1 88 6 GLU B O 1
ATOM 1130 N N . ARG B 1 7 ? -0.851 -36 -23.266 1 91.19 7 ARG B N 1
ATOM 1131 C CA . ARG B 1 7 ? -2.174 -35.438 -22.969 1 91.19 7 ARG B CA 1
ATOM 1132 C C . ARG B 1 7 ? -2.098 -34.344 -21.938 1 91.19 7 ARG B C 1
ATOM 1134 O O . ARG B 1 7 ? -2.762 -33.312 -22.078 1 91.19 7 ARG B O 1
ATOM 1141 N N . ASN B 1 8 ? -1.376 -34.5 -20.906 1 93.19 8 ASN B N 1
ATOM 1142 C CA . ASN B 1 8 ? -1.22 -33.5 -19.875 1 93.19 8 ASN B CA 1
ATOM 1143 C C . ASN B 1 8 ? -0.553 -32.25 -20.406 1 93.19 8 ASN B C 1
ATOM 1145 O O . ASN B 1 8 ? -0.934 -31.125 -20.047 1 93.19 8 ASN B O 1
ATOM 1149 N N . ALA B 1 9 ? 0.399 -32.469 -21.25 1 94.75 9 ALA B N 1
ATOM 1150 C CA . ALA B 1 9 ? 1.095 -31.328 -21.844 1 94.75 9 ALA B CA 1
ATOM 1151 C C . ALA B 1 9 ? 0.143 -30.484 -22.688 1 94.75 9 ALA B C 1
ATOM 1153 O O . ALA B 1 9 ? 0.198 -29.25 -22.656 1 94.75 9 ALA B O 1
ATOM 1154 N N . LYS B 1 10 ? -0.633 -31.141 -23.484 1 96.19 10 LYS B N 1
ATOM 1155 C CA . LYS B 1 10 ? -1.612 -30.422 -24.297 1 96.19 10 LYS B CA 1
ATOM 1156 C C . LYS B 1 10 ? -2.609 -29.672 -23.422 1 96.19 10 LYS B C 1
ATOM 1158 O O . LYS B 1 10 ? -2.936 -28.516 -23.703 1 96.19 10 LYS B O 1
ATOM 1163 N N . ALA B 1 11 ? -3.105 -30.312 -22.391 1 97.56 11 ALA B N 1
ATOM 1164 C CA . ALA B 1 11 ? -4.051 -29.688 -21.469 1 97.56 11 ALA B CA 1
ATOM 1165 C C . ALA B 1 11 ? -3.422 -28.5 -20.766 1 97.56 11 ALA B C 1
ATOM 1167 O O . ALA B 1 11 ? -4.07 -27.469 -20.578 1 97.56 11 ALA B O 1
ATOM 1168 N N . LEU B 1 12 ? -2.189 -28.688 -20.391 1 98.38 12 LEU B N 1
ATOM 1169 C CA . LEU B 1 12 ? -1.478 -27.594 -19.719 1 98.38 12 LEU B CA 1
ATOM 1170 C C . LEU B 1 12 ? -1.349 -26.391 -20.641 1 98.38 12 LEU B C 1
ATOM 1172 O O . LEU B 1 12 ? -1.549 -25.25 -20.219 1 98.38 12 LEU B O 1
ATOM 1176 N N . LYS B 1 13 ? -1.019 -26.625 -21.875 1 98 13 LYS B N 1
ATOM 1177 C CA . LYS B 1 13 ? -0.897 -25.547 -22.859 1 98 13 LYS B CA 1
ATOM 1178 C C . LYS B 1 13 ? -2.221 -24.797 -23.031 1 98 13 LYS B C 1
ATOM 1180 O O . LYS B 1 13 ? -2.24 -23.578 -23.156 1 98 13 LYS B O 1
ATOM 1185 N N . GLU B 1 14 ? -3.238 -25.5 -23.016 1 98.06 14 GLU B N 1
ATOM 1186 C CA . GLU B 1 14 ? -4.562 -24.891 -23.141 1 98.06 14 GLU B CA 1
ATOM 1187 C C . GLU B 1 14 ? -4.867 -23.984 -21.953 1 98.06 14 GLU B C 1
ATOM 1189 O O . GLU B 1 14 ? -5.395 -22.891 -22.109 1 98.06 14 GLU B O 1
ATOM 1194 N N . VAL B 1 15 ? -4.598 -24.469 -20.781 1 98.44 15 VAL B N 1
ATOM 1195 C CA . VAL B 1 15 ? -4.816 -23.672 -19.562 1 98.44 15 VAL B CA 1
ATOM 1196 C C . VAL B 1 15 ? -3.938 -22.422 -19.594 1 98.44 15 VAL B C 1
ATOM 1198 O O . VAL B 1 15 ? -4.402 -21.328 -19.297 1 98.44 15 VAL B O 1
ATOM 1201 N N . TRP B 1 16 ? -2.715 -22.578 -19.969 1 98.56 16 TRP B N 1
ATOM 1202 C CA . TRP B 1 16 ? -1.719 -21.516 -20.016 1 98.56 16 TRP B CA 1
ATOM 1203 C C . TRP B 1 16 ? -2.146 -20.406 -20.969 1 98.56 16 TRP B C 1
ATOM 1205 O O . TRP B 1 16 ? -1.934 -19.219 -20.703 1 98.56 16 TRP B O 1
ATOM 1215 N N . ARG B 1 17 ? -2.834 -20.734 -22.016 1 97.75 17 ARG B N 1
ATOM 1216 C CA . ARG B 1 17 ? -3.166 -19.797 -23.094 1 97.75 17 ARG B CA 1
ATOM 1217 C C . ARG B 1 17 ? -4.441 -19.031 -22.766 1 97.75 17 ARG B C 1
ATOM 1219 O O . ARG B 1 17 ? -4.824 -18.109 -23.5 1 97.75 17 ARG B O 1
ATOM 1226 N N . ARG B 1 18 ? -5.066 -19.359 -21.656 1 98.31 18 ARG B N 1
ATOM 1227 C CA . ARG B 1 18 ? -6.246 -18.594 -21.266 1 98.31 18 ARG B CA 1
ATOM 1228 C C . ARG B 1 18 ? -5.895 -17.141 -21 1 98.31 18 ARG B C 1
ATOM 1230 O O . ARG B 1 18 ? -4.836 -16.844 -20.453 1 98.31 18 ARG B O 1
ATOM 1237 N N . ALA B 1 19 ? -6.836 -16.219 -21.281 1 98.19 19 ALA B N 1
ATOM 1238 C CA . ALA B 1 19 ? -6.621 -14.781 -21.125 1 98.19 19 ALA B CA 1
ATOM 1239 C C . ALA B 1 19 ? -6.324 -14.43 -19.672 1 98.19 19 ALA B C 1
ATOM 1241 O O . ALA B 1 19 ? -5.516 -13.539 -19.391 1 98.19 19 ALA B O 1
ATOM 1242 N N . GLU B 1 20 ? -6.949 -15.109 -18.781 1 98.06 20 GLU B N 1
ATOM 1243 C CA . GLU B 1 20 ? -6.805 -14.82 -17.359 1 98.06 20 GLU B CA 1
ATOM 1244 C C . GLU B 1 20 ? -5.379 -15.094 -16.875 1 98.06 20 GLU B C 1
ATOM 1246 O O . GLU B 1 20 ? -4.961 -14.594 -15.836 1 98.06 20 GLU B O 1
ATOM 1251 N N . ASN B 1 21 ? -4.625 -15.898 -17.656 1 98.75 21 ASN B N 1
ATOM 1252 C CA . ASN B 1 21 ? -3.283 -16.312 -17.25 1 98.75 21 ASN B CA 1
ATOM 1253 C C . ASN B 1 21 ? -2.213 -15.562 -18.047 1 98.75 21 ASN B C 1
ATOM 1255 O O . ASN B 1 21 ? -1.036 -15.93 -18 1 98.75 21 ASN B O 1
ATOM 1259 N N . SER B 1 22 ? -2.578 -14.469 -18.766 1 98.75 22 SER B N 1
ATOM 1260 C CA . SER B 1 22 ? -1.664 -13.766 -19.672 1 98.75 22 SER B CA 1
ATOM 1261 C C . SER B 1 22 ? -0.78 -12.789 -18.906 1 98.75 22 SER B C 1
ATOM 1263 O O . SER B 1 22 ? 0.189 -12.258 -19.453 1 98.75 22 SER B O 1
ATOM 1265 N N . LEU B 1 23 ? -1.183 -12.5 -17.641 1 98.81 23 LEU B N 1
ATOM 1266 C CA . LEU B 1 23 ? -0.401 -11.641 -16.75 1 98.81 23 LEU B CA 1
ATOM 1267 C C . LEU B 1 23 ? -0.032 -12.375 -15.469 1 98.81 23 LEU B C 1
ATOM 1269 O O . LEU B 1 23 ? -0.826 -13.164 -14.953 1 98.81 23 LEU B O 1
ATOM 1273 N N . CYS B 1 24 ? 1.099 -12.109 -14.953 1 98.94 24 CYS B N 1
ATOM 1274 C CA . CYS B 1 24 ? 1.536 -12.672 -13.68 1 98.94 24 CYS B CA 1
ATOM 1275 C C . CYS B 1 24 ? 0.516 -12.398 -12.586 1 98.94 24 CYS B C 1
ATOM 1277 O O . CYS B 1 24 ? 0.038 -11.266 -12.445 1 98.94 24 CYS B O 1
ATOM 1279 N N . ALA B 1 25 ? 0.289 -13.336 -11.766 1 98.88 25 ALA B N 1
ATOM 1280 C CA . ALA B 1 25 ? -0.723 -13.234 -10.719 1 98.88 25 ALA B CA 1
ATOM 1281 C C . ALA B 1 25 ? -0.28 -12.281 -9.617 1 98.88 25 ALA B C 1
ATOM 1283 O O . ALA B 1 25 ? -1.109 -11.766 -8.859 1 98.88 25 ALA B O 1
ATOM 1284 N N . ASP B 1 26 ? 1.008 -12.086 -9.57 1 98.75 26 ASP B N 1
ATOM 1285 C CA . ASP B 1 26 ? 1.515 -11.328 -8.43 1 98.75 26 ASP B CA 1
ATOM 1286 C C . ASP B 1 26 ? 1.933 -9.922 -8.844 1 98.75 26 ASP B C 1
ATOM 1288 O O . ASP B 1 26 ? 1.598 -8.945 -8.172 1 98.75 26 ASP B O 1
ATOM 1292 N N . CYS B 1 27 ? 2.627 -9.797 -9.992 1 98.88 27 CYS B N 1
ATOM 1293 C CA . CYS B 1 27 ? 3.188 -8.477 -10.289 1 98.88 27 CYS B CA 1
ATOM 1294 C C . CYS B 1 27 ? 2.654 -7.949 -11.617 1 98.88 27 CYS B C 1
ATOM 1296 O O . CYS B 1 27 ? 2.998 -6.84 -12.031 1 98.88 27 CYS B O 1
ATOM 1298 N N . GLY B 1 28 ? 1.906 -8.742 -12.383 1 98.69 28 GLY B N 1
ATOM 1299 C CA . GLY B 1 28 ? 1.255 -8.297 -13.602 1 98.69 28 GLY B CA 1
ATOM 1300 C C . GLY B 1 28 ? 2.168 -8.344 -14.812 1 98.69 28 GLY B C 1
ATOM 1301 O O . GLY B 1 28 ? 1.794 -7.883 -15.898 1 98.69 28 GLY B O 1
ATOM 1302 N N . LYS B 1 29 ? 3.318 -8.883 -14.664 1 98.88 29 LYS B N 1
ATOM 1303 C CA . LYS B 1 29 ? 4.207 -8.961 -15.82 1 98.88 29 LYS B CA 1
ATOM 1304 C C . LYS B 1 29 ? 3.566 -9.773 -16.953 1 98.88 29 LYS B C 1
ATOM 1306 O O . LYS B 1 29 ? 3.016 -10.852 -16.703 1 98.88 29 LYS B O 1
ATOM 1311 N N . PRO B 1 30 ? 3.668 -9.344 -18.172 1 98.88 30 PRO B N 1
ATOM 1312 C CA . PRO B 1 30 ? 3.076 -10.102 -19.266 1 98.88 30 PRO B CA 1
ATOM 1313 C C . PRO B 1 30 ? 3.812 -11.414 -19.547 1 98.88 30 PRO B C 1
ATOM 1315 O O . PRO B 1 30 ? 5.012 -11.523 -19.281 1 98.88 30 PRO B O 1
ATOM 1318 N N . ASP B 1 31 ? 3.035 -12.359 -20.031 1 98.69 31 ASP B N 1
ATOM 1319 C CA . ASP B 1 31 ? 3.492 -13.641 -20.562 1 98.69 31 ASP B CA 1
ATOM 1320 C C . ASP B 1 31 ? 4.277 -14.43 -19.516 1 98.69 31 ASP B C 1
ATOM 1322 O O . ASP B 1 31 ? 5.395 -14.875 -19.781 1 98.69 31 ASP B O 1
ATOM 1326 N N . PRO B 1 32 ? 3.684 -14.648 -18.453 1 98.94 32 PRO B N 1
ATOM 1327 C CA . PRO B 1 32 ? 4.359 -15.477 -17.438 1 98.94 32 PRO B CA 1
ATOM 1328 C C . PRO B 1 32 ? 4.473 -16.938 -17.859 1 98.94 32 PRO B C 1
ATOM 1330 O O . PRO B 1 32 ? 3.607 -17.453 -18.562 1 98.94 32 PRO B O 1
ATOM 1333 N N . ASP B 1 33 ? 5.527 -17.609 -17.359 1 98.81 33 ASP B N 1
ATOM 1334 C CA . ASP B 1 33 ? 5.738 -18.969 -17.844 1 98.81 33 ASP B CA 1
ATOM 1335 C C . ASP B 1 33 ? 6.059 -19.922 -16.703 1 98.81 33 ASP B C 1
ATOM 1337 O O . ASP B 1 33 ? 6.609 -21.016 -16.922 1 98.81 33 ASP B O 1
ATOM 1341 N N . TRP B 1 34 ? 5.766 -19.547 -15.516 1 98.94 34 TRP B N 1
ATOM 1342 C CA . TRP B 1 34 ? 5.812 -20.406 -14.336 1 98.94 34 TRP B CA 1
ATOM 1343 C C . TRP B 1 34 ? 4.434 -20.516 -13.688 1 98.94 34 TRP B C 1
ATOM 1345 O O . TRP B 1 34 ? 3.541 -19.719 -13.977 1 98.94 34 TRP B O 1
ATOM 1355 N N . ALA B 1 35 ? 4.316 -21.609 -12.812 1 98.94 35 ALA B N 1
ATOM 1356 C CA . ALA B 1 35 ? 3.062 -21.734 -12.07 1 98.94 35 ALA B CA 1
ATOM 1357 C C . ALA B 1 35 ? 3.293 -22.406 -10.719 1 98.94 35 ALA B C 1
ATOM 1359 O O . ALA B 1 35 ? 4.195 -23.234 -10.578 1 98.94 35 ALA B O 1
ATOM 1360 N N . SER B 1 36 ? 2.494 -21.969 -9.766 1 98.94 36 SER B N 1
ATOM 1361 C CA . SER B 1 36 ? 2.367 -22.734 -8.531 1 98.94 36 SER B CA 1
ATOM 1362 C C . SER B 1 36 ? 1.256 -23.766 -8.633 1 98.94 36 SER B C 1
ATOM 1364 O O . SER B 1 36 ? 0.084 -23.422 -8.789 1 98.94 36 SER B O 1
ATOM 1366 N N . TYR B 1 37 ? 1.636 -25.016 -8.461 1 98.44 37 TYR B N 1
ATOM 1367 C CA . TYR B 1 37 ? 0.609 -26.047 -8.602 1 98.44 37 TYR B CA 1
ATOM 1368 C C . TYR B 1 37 ? -0.093 -26.297 -7.27 1 98.44 37 TYR B C 1
ATOM 1370 O O . TYR B 1 37 ? -1.094 -27.016 -7.219 1 98.44 37 TYR B O 1
ATOM 1378 N N . THR B 1 38 ? 0.298 -25.578 -6.184 1 97.94 38 THR B N 1
ATOM 1379 C CA . THR B 1 38 ? -0.401 -25.672 -4.91 1 97.94 38 THR B CA 1
ATOM 1380 C C . THR B 1 38 ? -1.336 -24.484 -4.707 1 97.94 38 THR B C 1
ATOM 1382 O O . THR B 1 38 ? -2.328 -24.578 -3.982 1 97.94 38 THR B O 1
ATOM 1385 N N . LEU B 1 39 ? -1.07 -23.438 -5.371 1 97.81 39 LEU B N 1
ATOM 1386 C CA . LEU B 1 39 ? -1.906 -22.25 -5.227 1 97.81 39 LEU B CA 1
ATOM 1387 C C . LEU B 1 39 ? -2.805 -22.078 -6.445 1 97.81 39 LEU B C 1
ATOM 1389 O O . LEU B 1 39 ? -3.787 -21.328 -6.395 1 97.81 39 LEU B O 1
ATOM 1393 N N . GLY B 1 40 ? -2.383 -22.719 -7.559 1 98.5 40 GLY B N 1
ATOM 1394 C CA . GLY B 1 40 ? -3.182 -22.625 -8.773 1 98.5 40 GLY B CA 1
ATOM 1395 C C . GLY B 1 40 ? -3.047 -21.297 -9.477 1 98.5 40 GLY B C 1
ATOM 1396 O O . GLY B 1 40 ? -4.027 -20.75 -9.992 1 98.5 40 GLY B O 1
ATOM 1397 N N . VAL B 1 41 ? -1.781 -20.766 -9.484 1 98.88 41 VAL B N 1
ATOM 1398 C CA . VAL B 1 41 ? -1.586 -19.469 -10.125 1 98.88 41 VAL B CA 1
ATOM 1399 C C . VAL B 1 41 ? -0.462 -19.562 -11.148 1 98.88 41 VAL B C 1
ATOM 1401 O O . VAL B 1 41 ? 0.483 -20.344 -10.984 1 98.88 41 VAL B O 1
ATOM 1404 N N . VAL B 1 42 ? -0.569 -18.703 -12.203 1 98.94 42 VAL B N 1
ATOM 1405 C CA . VAL B 1 42 ? 0.466 -18.531 -13.219 1 98.94 42 VAL B CA 1
ATOM 1406 C C . VAL B 1 42 ? 1.269 -17.266 -12.922 1 98.94 42 VAL B C 1
ATOM 1408 O O . VAL B 1 42 ? 0.696 -16.188 -12.727 1 98.94 42 VAL B O 1
ATOM 1411 N N . ILE B 1 43 ? 2.629 -17.375 -12.891 1 98.94 43 ILE B N 1
ATOM 1412 C CA . ILE B 1 43 ? 3.463 -16.297 -12.391 1 98.94 43 ILE B CA 1
ATOM 1413 C C . ILE B 1 43 ? 4.723 -16.172 -13.242 1 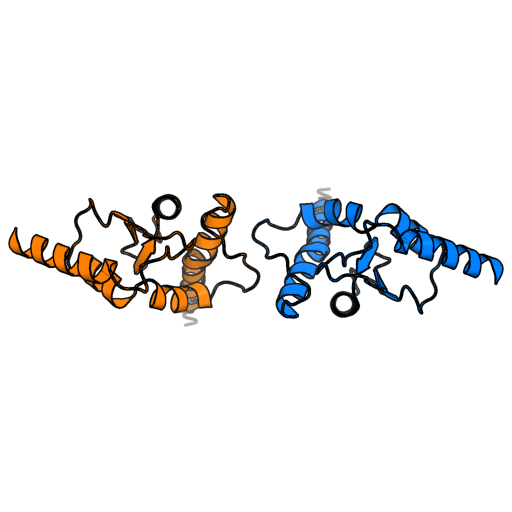98.94 43 ILE B C 1
ATOM 1415 O O . ILE B 1 43 ? 5.059 -17.094 -13.992 1 98.94 43 ILE B O 1
ATOM 1419 N N . CYS B 1 44 ? 5.367 -15.039 -13.102 1 98.94 44 CYS B N 1
ATOM 1420 C CA . CYS B 1 44 ? 6.582 -14.82 -13.875 1 98.94 44 CYS B CA 1
ATOM 1421 C C . CYS B 1 44 ? 7.797 -15.422 -13.172 1 98.94 44 CYS B C 1
ATOM 1423 O O . CYS B 1 44 ? 7.691 -15.891 -12.039 1 98.94 44 CYS B O 1
ATOM 1425 N N . LEU B 1 45 ? 8.875 -15.391 -13.891 1 98.81 45 LEU B N 1
ATOM 1426 C CA . LEU B 1 45 ? 10.117 -15.961 -13.367 1 98.81 45 LEU B CA 1
ATOM 1427 C C . LEU B 1 45 ? 10.508 -15.289 -12.055 1 98.81 45 LEU B C 1
ATOM 1429 O O . LEU B 1 45 ? 10.812 -15.969 -11.07 1 98.81 45 LEU B O 1
ATOM 1433 N N . SER B 1 46 ? 10.453 -13.984 -12.031 1 98.75 46 SER B N 1
ATOM 1434 C CA . SER B 1 46 ? 10.852 -13.242 -10.844 1 98.75 46 SER B CA 1
ATOM 1435 C C . SER B 1 46 ? 9.984 -13.609 -9.641 1 98.75 46 SER B C 1
ATOM 1437 O O . SER B 1 46 ? 10.5 -13.906 -8.562 1 98.75 46 SER B O 1
ATOM 1439 N N . CYS B 1 47 ? 8.719 -13.664 -9.852 1 98.88 47 CYS B N 1
ATOM 1440 C CA . CYS B 1 47 ? 7.812 -14.008 -8.766 1 98.88 47 CYS B CA 1
ATOM 1441 C C . CYS B 1 47 ? 7.949 -15.477 -8.391 1 98.88 47 CYS B C 1
ATOM 1443 O O . CYS B 1 47 ? 7.824 -15.836 -7.215 1 98.88 47 CYS B O 1
ATOM 1445 N N . SER B 1 48 ? 8.188 -16.328 -9.312 1 98.94 48 SER B N 1
ATOM 1446 C CA . SER B 1 48 ? 8.414 -17.734 -8.984 1 98.94 48 SER B CA 1
ATOM 1447 C C . SER B 1 48 ? 9.602 -17.906 -8.039 1 98.94 48 SER B C 1
ATOM 1449 O O . SER B 1 48 ? 9.586 -18.781 -7.168 1 98.94 48 SER B O 1
ATOM 1451 N N . GLY B 1 49 ? 10.578 -17.047 -8.234 1 98.69 49 GLY B N 1
ATOM 1452 C CA . GLY B 1 49 ? 11.703 -17.031 -7.316 1 98.69 49 GLY B CA 1
ATOM 1453 C C . GLY B 1 49 ? 11.305 -16.703 -5.887 1 98.69 49 GLY B C 1
ATOM 1454 O O . GLY B 1 49 ? 11.805 -17.312 -4.941 1 98.69 49 GLY B O 1
ATOM 1455 N N . ILE B 1 50 ? 10.438 -15.82 -5.742 1 98.62 50 ILE B N 1
ATOM 1456 C CA . ILE B 1 50 ? 9.953 -15.43 -4.422 1 98.62 50 ILE B CA 1
ATOM 1457 C C . ILE B 1 50 ? 9.125 -16.562 -3.816 1 98.62 50 ILE B C 1
ATOM 1459 O O . ILE B 1 50 ? 9.234 -16.844 -2.621 1 98.62 50 ILE B O 1
ATOM 1463 N N . HIS B 1 51 ? 8.352 -17.219 -4.609 1 98.5 51 HIS B N 1
ATOM 1464 C CA . HIS B 1 51 ? 7.539 -18.344 -4.16 1 98.5 51 HIS B CA 1
ATOM 1465 C C . HIS B 1 51 ? 8.406 -19.469 -3.6 1 98.5 51 HIS B C 1
ATOM 1467 O O . HIS B 1 51 ? 8.008 -20.156 -2.658 1 98.5 51 HIS B O 1
ATOM 1473 N N . ARG B 1 52 ? 9.594 -19.609 -4.094 1 98.25 52 ARG B N 1
ATOM 1474 C CA . ARG B 1 52 ? 10.477 -20.672 -3.637 1 98.25 52 ARG B CA 1
ATOM 1475 C C . ARG B 1 52 ? 10.945 -20.422 -2.207 1 98.25 52 ARG B C 1
ATOM 1477 O O . ARG B 1 52 ? 11.398 -21.344 -1.526 1 98.25 52 ARG B O 1
ATOM 1484 N N . ASN B 1 53 ? 10.805 -19.188 -1.756 1 97 53 ASN B N 1
ATOM 1485 C CA . ASN B 1 53 ? 11.203 -18.844 -0.394 1 97 53 ASN B CA 1
ATOM 1486 C C . ASN B 1 53 ? 10.102 -19.172 0.61 1 97 53 ASN B C 1
ATOM 1488 O O . ASN B 1 53 ? 10.289 -19.016 1.817 1 97 53 ASN B O 1
ATOM 1492 N N . ILE B 1 54 ? 8.984 -19.609 0.173 1 96.12 54 ILE B N 1
ATOM 1493 C CA . ILE B 1 54 ? 7.883 -20.016 1.04 1 96.12 54 ILE B CA 1
ATOM 1494 C C . ILE B 1 54 ? 7.395 -21.406 0.646 1 96.12 54 ILE B C 1
ATOM 1496 O O . ILE B 1 54 ? 6.207 -21.594 0.363 1 96.12 54 ILE B O 1
ATOM 1500 N N . PRO B 1 55 ? 8.211 -22.438 0.782 1 95.81 55 PRO B N 1
ATOM 1501 C CA . PRO B 1 55 ? 7.941 -23.766 0.247 1 95.81 55 PRO B CA 1
ATOM 1502 C C . PRO B 1 55 ? 6.797 -24.469 0.973 1 95.81 55 PRO B C 1
ATOM 1504 O O . PRO B 1 55 ? 6.238 -25.438 0.454 1 95.81 55 PRO B O 1
ATOM 1507 N N . ASN B 1 56 ? 6.363 -23.953 2.078 1 95.25 56 ASN B N 1
ATOM 1508 C CA . ASN B 1 56 ? 5.254 -24.578 2.801 1 95.25 56 ASN B CA 1
ATOM 1509 C C . ASN B 1 56 ? 3.906 -24.172 2.205 1 95.25 56 ASN B C 1
ATOM 1511 O O . ASN B 1 56 ? 2.883 -24.797 2.504 1 95.25 56 ASN B O 1
ATOM 1515 N N . ILE B 1 57 ? 3.98 -23.234 1.383 1 95.5 57 ILE B N 1
ATOM 1516 C CA . ILE B 1 57 ? 2.734 -22.656 0.884 1 95.5 57 ILE B CA 1
ATOM 1517 C C . ILE B 1 57 ? 2.662 -22.828 -0.632 1 95.5 57 ILE B C 1
ATOM 1519 O O . ILE B 1 57 ? 1.596 -23.109 -1.183 1 95.5 57 ILE B O 1
ATOM 1523 N N . SER B 1 58 ? 3.816 -22.734 -1.21 1 97.88 58 SER B N 1
ATOM 1524 C CA . SER B 1 58 ? 3.834 -22.688 -2.668 1 97.88 58 SER B CA 1
ATOM 1525 C C . SER B 1 58 ? 4.926 -23.578 -3.24 1 97.88 58 SER B C 1
ATOM 1527 O O . SER B 1 58 ? 6.086 -23.484 -2.84 1 97.88 58 SER B O 1
ATOM 1529 N N . LYS B 1 59 ? 4.473 -24.406 -4.141 1 98.69 59 LYS B N 1
ATOM 1530 C CA . LYS B 1 59 ? 5.375 -25.219 -4.961 1 98.69 59 LYS B CA 1
ATOM 1531 C C . LYS B 1 59 ? 5.246 -24.844 -6.438 1 98.69 59 LYS B C 1
ATOM 1533 O O . LYS B 1 59 ? 4.148 -24.906 -7 1 98.69 59 LYS B O 1
ATOM 1538 N N . VAL B 1 60 ? 6.418 -24.562 -7.102 1 98.88 60 VAL B N 1
ATOM 1539 C CA . VAL B 1 60 ? 6.328 -23.953 -8.43 1 98.88 60 VAL B CA 1
ATOM 1540 C C . VAL B 1 60 ? 7 -24.859 -9.453 1 98.88 60 VAL B C 1
ATOM 1542 O O . VAL B 1 60 ? 7.887 -25.641 -9.117 1 98.88 60 VAL B O 1
ATOM 1545 N N . LYS B 1 61 ? 6.543 -24.766 -10.695 1 98.81 61 LYS B N 1
ATOM 1546 C CA . LYS B 1 61 ? 7.094 -25.438 -11.867 1 98.81 61 LYS B CA 1
ATOM 1547 C C . LYS B 1 61 ? 7.09 -24.516 -13.086 1 98.81 61 LYS B C 1
ATOM 1549 O O . LYS B 1 61 ? 6.215 -23.656 -13.219 1 98.81 61 LYS B O 1
ATOM 1554 N N . SER B 1 62 ? 8.102 -24.734 -13.938 1 98.81 62 SER B N 1
ATOM 1555 C CA . SER B 1 62 ? 8.055 -24.109 -15.266 1 98.81 62 SER B CA 1
ATOM 1556 C C . SER B 1 62 ? 6.945 -24.719 -16.125 1 98.81 62 SER B C 1
ATOM 1558 O O . SER B 1 62 ? 6.773 -25.938 -16.156 1 98.81 62 SER B O 1
ATOM 1560 N N . LEU B 1 63 ? 6.301 -23.828 -16.891 1 98.62 63 LEU B N 1
ATOM 1561 C CA . LEU B 1 63 ? 5.242 -24.297 -17.766 1 98.62 63 LEU B CA 1
ATOM 1562 C C . LEU B 1 63 ? 5.824 -24.875 -19.062 1 98.62 63 LEU B C 1
ATOM 1564 O O . LEU B 1 63 ? 5.152 -25.609 -19.781 1 98.62 63 LEU B O 1
ATOM 1568 N N . ARG B 1 64 ? 6.996 -24.531 -19.297 1 96.94 64 ARG B N 1
ATOM 1569 C CA . ARG B 1 64 ? 7.633 -24.938 -20.531 1 96.94 64 ARG B CA 1
ATOM 1570 C C . ARG B 1 64 ? 8.555 -26.141 -20.328 1 96.94 64 ARG B C 1
ATOM 1572 O O . ARG B 1 64 ? 8.578 -27.062 -21.141 1 96.94 64 ARG B O 1
ATOM 1579 N N . MET B 1 65 ? 9.188 -26.25 -19.219 1 96.94 65 MET B N 1
ATOM 1580 C CA . MET B 1 65 ? 10.32 -27.172 -19.109 1 96.94 65 MET B CA 1
ATOM 1581 C C . MET B 1 65 ? 9.992 -28.344 -18.188 1 96.94 65 MET B C 1
ATOM 1583 O O . MET B 1 65 ? 10.539 -29.438 -18.328 1 96.94 65 MET B O 1
ATOM 1587 N N . ASP B 1 66 ? 9.125 -28.125 -17.266 1 97.81 66 ASP B N 1
ATOM 1588 C CA . ASP B 1 66 ? 8.883 -29.125 -16.234 1 97.81 66 ASP B CA 1
ATOM 1589 C C . ASP B 1 66 ? 7.738 -30.062 -16.625 1 97.81 66 ASP B C 1
ATOM 1591 O O . ASP B 1 66 ? 6.883 -29.688 -17.438 1 97.81 66 ASP B O 1
ATOM 1595 N N . LEU B 1 67 ? 7.746 -31.312 -15.984 1 96.44 67 LEU B N 1
ATOM 1596 C CA . LEU B 1 67 ? 6.66 -32.25 -16.172 1 96.44 67 LEU B CA 1
ATOM 1597 C C . LEU B 1 67 ? 5.535 -32 -15.172 1 96.44 67 LEU B C 1
ATOM 1599 O O . LEU B 1 67 ? 5.797 -31.734 -14 1 96.44 67 LEU B O 1
ATOM 1603 N N . TRP B 1 68 ? 4.32 -32.125 -15.703 1 97.88 68 TRP B N 1
ATOM 1604 C CA . TRP B 1 68 ? 3.123 -31.922 -14.898 1 97.88 68 TRP B CA 1
ATOM 1605 C C . TRP B 1 68 ? 2.248 -33.156 -14.883 1 97.88 68 TRP B C 1
ATOM 1607 O O . TRP B 1 68 ? 2.023 -33.781 -15.93 1 97.88 68 TRP B O 1
ATOM 1617 N N . ASP B 1 69 ? 1.8 -33.5 -13.703 1 96 69 ASP B N 1
ATOM 1618 C CA . ASP B 1 69 ? 0.856 -34.594 -13.664 1 96 69 ASP B CA 1
ATOM 1619 C C . ASP B 1 69 ? -0.581 -34.125 -13.82 1 96 69 ASP B C 1
ATOM 1621 O O . ASP B 1 69 ? -0.832 -32.906 -13.836 1 96 69 ASP B O 1
ATOM 1625 N N . GLU B 1 70 ? -1.43 -35.094 -13.953 1 97 70 GLU B N 1
ATOM 1626 C CA . GLU B 1 70 ? -2.82 -34.781 -14.273 1 97 70 GLU B CA 1
ATOM 1627 C C . GLU B 1 70 ? -3.477 -33.969 -13.156 1 97 70 GLU B C 1
ATOM 1629 O O . GLU B 1 70 ? -4.23 -33.031 -13.422 1 97 70 GLU B O 1
ATOM 1634 N N . THR B 1 71 ? -3.266 -34.281 -11.922 1 97.88 71 THR B N 1
ATOM 1635 C CA . THR B 1 71 ? -3.871 -33.594 -10.781 1 97.88 71 THR B CA 1
ATOM 1636 C C . THR B 1 71 ? -3.406 -32.156 -10.711 1 97.88 71 THR B C 1
ATOM 1638 O O . THR B 1 71 ? -4.195 -31.25 -10.398 1 97.88 71 THR B O 1
ATOM 1641 N N . GLN B 1 72 ? -2.186 -31.922 -10.969 1 98.19 72 GLN B N 1
ATOM 1642 C CA . GLN B 1 72 ? -1.625 -30.578 -10.977 1 98.19 72 GLN B CA 1
ATOM 1643 C C . GLN B 1 72 ? -2.252 -29.719 -12.078 1 98.19 72 GLN B C 1
ATOM 1645 O O . GLN B 1 72 ? -2.65 -28.578 -11.844 1 98.19 72 GLN B O 1
ATOM 1650 N N . VAL B 1 73 ? -2.352 -30.328 -13.281 1 98.44 73 VAL B N 1
ATOM 1651 C CA . VAL B 1 73 ? -2.934 -29.625 -14.422 1 98.44 73 VAL B CA 1
ATOM 1652 C C . VAL B 1 73 ? -4.391 -29.281 -14.125 1 98.44 73 VAL B C 1
ATOM 1654 O O . VAL B 1 73 ? -4.828 -28.156 -14.383 1 98.44 73 VAL B O 1
ATOM 1657 N N . GLN B 1 74 ? -5.062 -30.234 -13.562 1 98 74 GLN B N 1
ATOM 1658 C CA . GLN B 1 74 ? -6.473 -30.016 -13.25 1 98 74 GLN B CA 1
ATOM 1659 C C . GLN B 1 74 ? -6.641 -28.938 -12.188 1 98 74 GLN B C 1
ATOM 1661 O O . GLN B 1 74 ? -7.562 -28.125 -12.266 1 98 74 GLN B O 1
ATOM 1666 N N . PHE B 1 75 ? -5.824 -28.906 -11.211 1 98.38 75 PHE B N 1
ATOM 1667 C CA . PHE B 1 75 ? -5.895 -27.875 -10.172 1 98.38 75 PHE B CA 1
ATOM 1668 C C . PHE B 1 75 ? -5.695 -26.484 -10.758 1 98.38 75 PHE B C 1
ATOM 1670 O O . PHE B 1 75 ? -6.461 -25.562 -10.469 1 98.38 75 PHE B O 1
ATOM 1677 N N . LEU B 1 76 ? -4.672 -26.406 -11.562 1 98.56 76 LEU B N 1
ATOM 1678 C CA . LEU B 1 76 ? -4.406 -25.125 -12.211 1 98.56 76 LEU B CA 1
ATOM 1679 C C . LEU B 1 76 ? -5.578 -24.703 -13.094 1 98.56 76 LEU B C 1
ATOM 1681 O O . LEU B 1 76 ? -5.977 -23.531 -13.094 1 98.56 76 LEU B O 1
ATOM 1685 N N . ALA B 1 77 ? -6.137 -25.672 -13.797 1 98.19 77 ALA B N 1
ATOM 1686 C CA . ALA B 1 77 ? -7.254 -25.406 -14.703 1 98.19 77 ALA B CA 1
ATOM 1687 C C . ALA B 1 77 ? -8.484 -24.938 -13.922 1 98.19 77 ALA B C 1
ATOM 1689 O O . ALA B 1 77 ? -9.211 -24.047 -14.383 1 98.19 77 ALA B O 1
ATOM 1690 N N . HIS B 1 78 ? -8.672 -25.422 -12.734 1 97.62 78 HIS B N 1
ATOM 1691 C CA . HIS B 1 78 ? -9.852 -25.109 -11.938 1 97.62 78 HIS B CA 1
ATOM 1692 C C . HIS B 1 78 ? -9.695 -23.781 -11.227 1 97.62 78 HIS B C 1
ATOM 1694 O O . HIS B 1 78 ? -10.688 -23.172 -10.797 1 97.62 78 HIS B O 1
ATOM 1700 N N . HIS B 1 79 ? -8.562 -23.281 -11.031 1 97.06 79 HIS B N 1
ATOM 1701 C CA . HIS B 1 79 ? -8.312 -22.031 -10.344 1 97.06 79 HIS B CA 1
ATOM 1702 C C . HIS B 1 79 ? -7.891 -20.938 -11.328 1 97.06 79 HIS B C 1
ATOM 1704 O O . HIS B 1 79 ? -8.734 -20.312 -11.969 1 97.06 79 HIS B O 1
ATOM 1710 N N . GLY B 1 80 ? -6.645 -20.938 -11.727 1 97.81 80 GLY B N 1
ATOM 1711 C CA . GLY B 1 80 ? -6.172 -19.891 -12.602 1 97.81 80 GLY B CA 1
ATOM 1712 C C . GLY B 1 80 ? -6.078 -18.531 -11.906 1 97.81 80 GLY B C 1
ATOM 1713 O O . GLY B 1 80 ? -6.496 -18.391 -10.758 1 97.81 80 GLY B O 1
ATOM 1714 N N . ASN B 1 81 ? -5.648 -17.578 -12.672 1 98.56 81 ASN B N 1
ATOM 1715 C CA . ASN B 1 81 ? -5.309 -16.312 -12.031 1 98.56 81 ASN B CA 1
ATOM 1716 C C . ASN B 1 81 ? -6.562 -15.516 -11.672 1 98.56 81 ASN B C 1
ATOM 1718 O O . ASN B 1 81 ? -6.555 -14.742 -10.711 1 98.56 81 ASN B O 1
ATOM 1722 N N . VAL B 1 82 ? -7.637 -15.727 -12.297 1 97.62 82 VAL B N 1
ATOM 1723 C CA . VAL B 1 82 ? -8.852 -14.977 -11.992 1 97.62 82 VAL B CA 1
ATOM 1724 C C . VAL B 1 82 ? -9.469 -15.492 -10.695 1 97.62 82 VAL B C 1
ATOM 1726 O O . VAL B 1 82 ? -9.773 -14.711 -9.789 1 97.62 82 VAL B O 1
ATOM 1729 N N . VAL B 1 83 ? -9.609 -16.766 -10.641 1 96.62 83 VAL B N 1
ATOM 1730 C CA . VAL B 1 83 ? -10.172 -17.375 -9.438 1 96.62 83 VAL B CA 1
ATOM 1731 C C . VAL B 1 83 ? -9.242 -17.141 -8.25 1 96.62 83 VAL B C 1
ATOM 1733 O O . VAL B 1 83 ? -9.695 -16.797 -7.156 1 96.62 83 VAL B O 1
ATOM 1736 N N . ALA B 1 84 ? -8.023 -17.234 -8.469 1 95.88 84 ALA B N 1
ATOM 1737 C CA . ALA B 1 84 ? -7.031 -17.062 -7.406 1 95.88 84 ALA B CA 1
ATOM 1738 C C . ALA B 1 84 ? -7.051 -15.625 -6.867 1 95.88 84 ALA B C 1
ATOM 1740 O O . ALA B 1 84 ? -6.949 -15.414 -5.66 1 95.88 84 ALA B O 1
ATOM 1741 N N . LYS B 1 85 ? -7.082 -14.703 -7.746 1 96.62 85 LYS B N 1
ATOM 1742 C CA . LYS B 1 85 ? -7.172 -13.312 -7.32 1 96.62 85 LYS B CA 1
ATOM 1743 C C . LYS B 1 85 ? -8.359 -13.094 -6.391 1 96.62 85 LYS B C 1
ATOM 1745 O O . LYS B 1 85 ? -8.219 -12.484 -5.328 1 96.62 85 LYS B O 1
ATOM 1750 N N . ALA B 1 86 ? -9.523 -13.617 -6.766 1 95.56 86 ALA B N 1
ATOM 1751 C CA . ALA B 1 86 ? -10.742 -13.469 -5.969 1 95.56 86 ALA B CA 1
ATOM 1752 C C . ALA B 1 86 ? -10.594 -14.156 -4.613 1 95.56 86 ALA B C 1
ATOM 1754 O O . ALA B 1 86 ? -11.094 -13.664 -3.602 1 95.56 86 ALA B O 1
ATOM 1755 N N . THR B 1 87 ? -9.852 -15.172 -4.617 1 94.69 87 THR B N 1
ATOM 1756 C CA . THR B 1 87 ? -9.711 -15.984 -3.412 1 94.69 87 THR B CA 1
ATOM 1757 C C . THR B 1 87 ? -8.656 -15.398 -2.48 1 94.69 87 THR B C 1
ATOM 1759 O O . THR B 1 87 ? -8.945 -15.109 -1.317 1 94.69 87 THR B O 1
ATOM 1762 N N . TYR B 1 88 ? -7.523 -15.172 -2.922 1 95.88 88 TYR B N 1
ATOM 1763 C CA . TYR B 1 88 ? -6.383 -14.883 -2.062 1 95.88 88 TYR B CA 1
ATOM 1764 C C . TYR B 1 88 ? -6.316 -13.391 -1.735 1 95.88 88 TYR B C 1
ATOM 1766 O O . TYR B 1 88 ? -5.812 -13.008 -0.679 1 95.88 88 TYR B O 1
ATOM 1774 N N . GLU B 1 89 ? -6.871 -12.516 -2.6 1 94.88 89 GLU B N 1
ATOM 1775 C CA . GLU B 1 89 ? -6.746 -11.086 -2.361 1 94.88 89 GLU B CA 1
ATOM 1776 C C . GLU B 1 89 ? -7.898 -10.562 -1.51 1 94.88 89 GLU B C 1
ATOM 1778 O O . GLU B 1 89 ? -7.836 -9.453 -0.982 1 94.88 89 GLU B O 1
ATOM 1783 N N . ALA B 1 90 ? -8.875 -11.445 -1.406 1 91.19 90 ALA B N 1
ATOM 1784 C CA . ALA B 1 90 ? -10.031 -11.07 -0.591 1 91.19 90 ALA B CA 1
ATOM 1785 C C . ALA B 1 90 ? -9.617 -10.82 0.858 1 91.19 90 ALA B C 1
ATOM 1787 O O . ALA B 1 90 ? -10.281 -10.07 1.577 1 91.19 90 ALA B O 1
ATOM 1788 N N . TYR B 1 91 ? -8.445 -11.336 1.209 1 86.19 91 TYR B N 1
ATOM 1789 C CA . TYR B 1 91 ? -8.07 -11.281 2.617 1 86.19 91 TYR B CA 1
ATOM 1790 C C . TYR B 1 91 ? -6.891 -10.336 2.834 1 86.19 91 TYR B C 1
ATOM 1792 O O . TYR B 1 91 ? -6.406 -10.188 3.957 1 86.19 91 TYR B O 1
ATOM 1800 N N . VAL B 1 92 ? -6.477 -9.75 1.768 1 93.69 92 VAL B N 1
ATOM 1801 C CA . VAL B 1 92 ? -5.367 -8.805 1.88 1 93.69 92 VAL B CA 1
ATOM 1802 C C . VAL B 1 92 ? -5.895 -7.441 2.311 1 93.69 92 VAL B C 1
ATOM 1804 O O . VAL B 1 92 ? -6.801 -6.887 1.676 1 93.69 92 VAL B O 1
ATOM 1807 N N . PRO B 1 93 ? -5.328 -6.891 3.346 1 92.62 93 PRO B N 1
ATOM 1808 C CA . PRO B 1 93 ? -5.789 -5.551 3.719 1 92.62 93 PRO B CA 1
ATOM 1809 C C . PRO B 1 93 ? -5.633 -4.535 2.588 1 92.62 93 PRO B C 1
ATOM 1811 O O . PRO B 1 93 ? -4.652 -4.586 1.841 1 92.62 93 PRO B O 1
ATOM 1814 N N . ILE B 1 94 ? -6.5 -3.633 2.518 1 91.62 94 ILE B N 1
ATOM 1815 C CA . ILE B 1 94 ? -6.617 -2.713 1.391 1 91.62 94 ILE B CA 1
ATOM 1816 C C . ILE B 1 94 ? -5.418 -1.768 1.372 1 91.62 94 ILE B C 1
ATOM 1818 O O . ILE B 1 94 ? -5.125 -1.147 0.346 1 91.62 94 ILE B O 1
ATOM 1822 N N . TYR B 1 95 ? -4.758 -1.667 2.451 1 93.5 95 T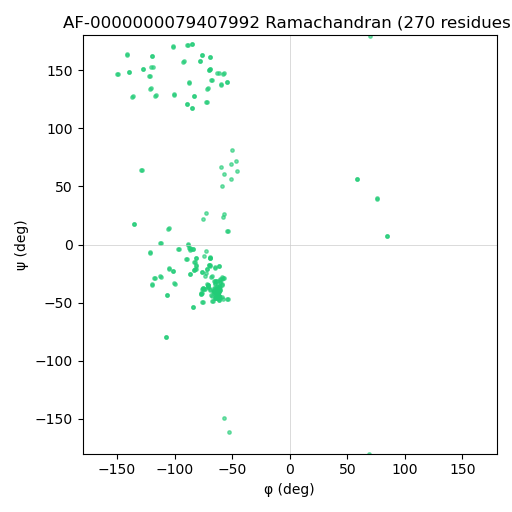YR B N 1
ATOM 1823 C CA . TYR B 1 95 ? -3.664 -0.706 2.537 1 93.5 95 TYR B CA 1
ATOM 1824 C C . TYR B 1 95 ? -2.361 -1.318 2.037 1 93.5 95 TYR B C 1
ATOM 1826 O O . TYR B 1 95 ? -1.333 -0.639 1.975 1 93.5 95 TYR B O 1
ATOM 1834 N N . TYR B 1 96 ? -2.406 -2.586 1.684 1 95.25 96 TYR B N 1
ATOM 1835 C CA . TYR B 1 96 ? -1.211 -3.166 1.079 1 95.25 96 TYR B CA 1
ATOM 1836 C C . TYR B 1 96 ? -1.003 -2.635 -0.334 1 95.25 96 TYR B C 1
ATOM 1838 O O . TYR B 1 96 ? -1.935 -2.621 -1.142 1 95.25 96 TYR B O 1
ATOM 1846 N N . TYR B 1 97 ? 0.181 -2.281 -0.555 1 95.38 97 TYR B N 1
ATOM 1847 C CA . TYR B 1 97 ? 0.58 -1.891 -1.902 1 95.38 97 TYR B CA 1
ATOM 1848 C C . TYR B 1 97 ? 0.658 -3.104 -2.822 1 95.38 97 TYR B C 1
ATOM 1850 O O . TYR B 1 97 ? 1.315 -4.094 -2.496 1 95.38 97 TYR B O 1
ATOM 1858 N N . GLN B 1 98 ? -0.111 -3.039 -3.916 1 96.5 98 GLN B N 1
ATOM 1859 C CA . GLN B 1 98 ? 0.024 -4.059 -4.949 1 96.5 98 GLN B CA 1
ATOM 1860 C C . GLN B 1 98 ? 1.146 -3.711 -5.926 1 96.5 98 GLN B C 1
ATOM 1862 O O . GLN B 1 98 ? 1.039 -2.746 -6.684 1 96.5 98 GLN B O 1
ATOM 1867 N N . PRO B 1 99 ? 2.172 -4.512 -6.016 1 98.12 99 PRO B N 1
ATOM 1868 C CA . PRO B 1 99 ? 3.34 -4.145 -6.816 1 98.12 99 PRO B CA 1
ATOM 1869 C C . PRO B 1 99 ? 3.115 -4.34 -8.312 1 98.12 99 PRO B C 1
ATOM 1871 O O . PRO B 1 99 ? 2.227 -5.102 -8.711 1 98.12 99 PRO B O 1
ATOM 1874 N N . THR B 1 100 ? 3.914 -3.611 -9.094 1 98.19 100 THR B N 1
ATOM 1875 C CA . THR B 1 100 ? 4.078 -3.871 -10.516 1 98.19 100 THR B CA 1
ATOM 1876 C C . THR B 1 100 ? 5.379 -4.625 -10.781 1 98.19 100 THR B C 1
ATOM 1878 O O . THR B 1 100 ? 6.207 -4.777 -9.883 1 98.19 100 THR B O 1
ATOM 1881 N N . HIS B 1 101 ? 5.465 -5.055 -12.039 1 98.5 101 HIS B N 1
ATOM 1882 C CA . HIS B 1 101 ? 6.613 -5.887 -12.375 1 98.5 101 HIS B CA 1
ATOM 1883 C C . HIS B 1 101 ? 7.906 -5.078 -12.359 1 98.5 101 HIS B C 1
ATOM 1885 O O . HIS B 1 101 ? 9 -5.645 -12.383 1 98.5 101 HIS B O 1
ATOM 1891 N N . THR B 1 102 ? 7.855 -3.734 -12.281 1 98.31 102 THR B N 1
ATOM 1892 C CA . THR B 1 102 ? 9.055 -2.898 -12.289 1 98.31 102 THR B CA 1
ATOM 1893 C C . THR B 1 102 ? 9.469 -2.531 -10.867 1 98.31 102 THR B C 1
ATOM 1895 O O . THR B 1 102 ? 10.508 -1.907 -10.664 1 98.31 102 THR B O 1
ATOM 1898 N N . ASP B 1 103 ? 8.648 -2.959 -9.891 1 97.81 103 ASP B N 1
ATOM 1899 C CA . ASP B 1 103 ? 8.969 -2.641 -8.5 1 97.81 103 ASP B CA 1
ATOM 1900 C C . ASP B 1 103 ? 10.094 -3.523 -7.977 1 97.81 103 ASP B C 1
ATOM 1902 O O . ASP B 1 103 ? 10.43 -4.543 -8.586 1 97.81 103 ASP B O 1
ATOM 1906 N N . CYS B 1 104 ? 10.641 -3.025 -6.875 1 96.94 104 CYS B N 1
ATOM 1907 C CA . CYS B 1 104 ? 11.742 -3.762 -6.27 1 96.94 104 CYS B CA 1
ATOM 1908 C C . CYS B 1 104 ? 11.258 -5.074 -5.668 1 96.94 104 CYS B C 1
ATOM 1910 O O . CYS B 1 104 ? 10.055 -5.254 -5.445 1 96.94 104 CYS B O 1
ATOM 1912 N N . GLN B 1 105 ? 12.109 -6.02 -5.406 1 97.5 105 GLN B N 1
ATOM 1913 C CA . GLN B 1 105 ? 11.82 -7.371 -4.938 1 97.5 105 GLN B CA 1
ATOM 1914 C C . GLN B 1 105 ? 11.125 -7.344 -3.58 1 97.5 105 GLN B C 1
ATOM 1916 O O . GLN B 1 105 ? 10.234 -8.156 -3.318 1 97.5 105 GLN B O 1
ATOM 1921 N N . VAL B 1 106 ? 11.516 -6.43 -2.738 1 97.06 106 VAL B N 1
ATOM 1922 C CA . VAL B 1 106 ? 10.992 -6.363 -1.379 1 97.06 106 VAL B CA 1
ATOM 1923 C C . VAL B 1 106 ? 9.484 -6.105 -1.418 1 97.06 106 VAL B C 1
ATOM 1925 O O . VAL B 1 106 ? 8.719 -6.734 -0.685 1 97.06 106 VAL B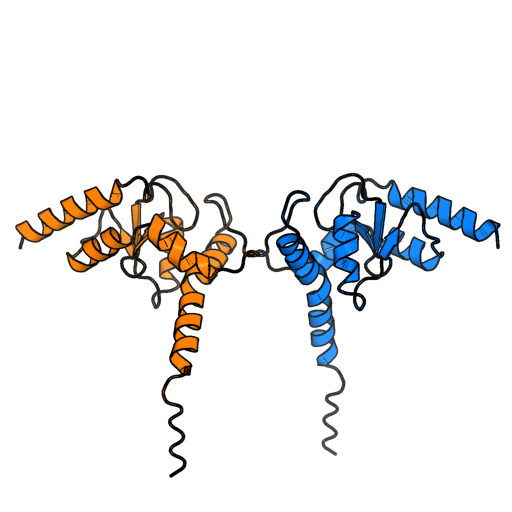 O 1
ATOM 1928 N N . LEU B 1 107 ? 9.102 -5.199 -2.246 1 97.38 107 LEU B N 1
ATOM 1929 C CA . LEU B 1 107 ? 7.68 -4.895 -2.387 1 97.38 107 LEU B CA 1
ATOM 1930 C C . LEU B 1 107 ? 6.91 -6.105 -2.902 1 97.38 107 LEU B C 1
ATOM 1932 O O . LEU B 1 107 ? 5.828 -6.418 -2.4 1 97.38 107 LEU B O 1
ATOM 1936 N N . LYS B 1 108 ? 7.473 -6.793 -3.828 1 98.38 108 LYS B N 1
ATOM 1937 C CA . LYS B 1 108 ? 6.84 -7.996 -4.359 1 98.38 108 LYS B CA 1
ATOM 1938 C C . LYS B 1 108 ? 6.758 -9.086 -3.297 1 98.38 108 LYS B C 1
ATOM 1940 O O . LYS B 1 108 ? 5.742 -9.773 -3.184 1 98.38 108 LYS B O 1
ATOM 1945 N N . GLU B 1 109 ? 7.766 -9.188 -2.557 1 97.5 109 GLU B N 1
ATOM 1946 C CA . GLU B 1 109 ? 7.781 -10.18 -1.49 1 97.5 109 GLU B CA 1
ATOM 1947 C C . GLU B 1 109 ? 6.711 -9.891 -0.444 1 97.5 109 GLU B C 1
ATOM 1949 O O . GLU B 1 109 ? 6.004 -10.797 0.002 1 97.5 109 GLU B O 1
ATOM 1954 N N . GLU B 1 110 ? 6.57 -8.625 -0.056 1 95.56 110 GLU B N 1
ATOM 1955 C CA . GLU B 1 110 ? 5.559 -8.25 0.927 1 95.56 110 GLU B CA 1
ATOM 1956 C C . GLU B 1 110 ? 4.156 -8.562 0.421 1 95.56 110 GLU B C 1
ATOM 1958 O O . GLU B 1 110 ? 3.316 -9.062 1.171 1 95.56 110 GLU B O 1
ATOM 1963 N N . TRP B 1 111 ? 3.957 -8.352 -0.785 1 97.38 111 TRP B N 1
ATOM 1964 C CA . TRP B 1 111 ? 2.662 -8.617 -1.405 1 97.38 111 TRP B CA 1
ATOM 1965 C C . TRP B 1 111 ? 2.369 -10.109 -1.439 1 97.38 111 TRP B C 1
ATOM 1967 O O . TRP B 1 111 ? 1.288 -10.547 -1.039 1 97.38 111 TRP B O 1
ATOM 1977 N N . ILE B 1 112 ? 3.295 -10.852 -1.877 1 97.56 112 ILE B N 1
ATOM 1978 C CA . ILE B 1 112 ? 3.137 -12.289 -2.016 1 97.56 112 ILE B CA 1
ATOM 1979 C C . ILE B 1 112 ? 2.895 -12.922 -0.645 1 97.56 112 ILE B C 1
ATOM 1981 O O . ILE B 1 112 ? 2.031 -13.789 -0.495 1 97.56 112 ILE B O 1
ATOM 1985 N N . ARG B 1 113 ? 3.562 -12.438 0.323 1 95.56 113 ARG B N 1
ATOM 1986 C CA . ARG B 1 113 ? 3.35 -12.953 1.674 1 95.56 113 ARG B CA 1
ATOM 1987 C C . ARG B 1 113 ? 1.962 -12.578 2.186 1 95.56 113 ARG B C 1
ATOM 1989 O O . ARG B 1 113 ? 1.257 -13.422 2.748 1 95.56 113 ARG B O 1
ATOM 1996 N N . ALA B 1 114 ? 1.58 -11.383 1.962 1 94.81 114 ALA B N 1
ATOM 1997 C CA . ALA B 1 114 ? 0.255 -10.945 2.391 1 94.81 114 ALA B CA 1
ATOM 1998 C C . ALA B 1 114 ? -0.841 -11.727 1.672 1 94.81 114 ALA B C 1
ATOM 2000 O O . ALA B 1 114 ? -1.865 -12.062 2.27 1 94.81 114 ALA B O 1
ATOM 2001 N N . LYS B 1 115 ? -0.585 -12.016 0.48 1 96.19 115 LYS B N 1
ATOM 2002 C CA . LYS B 1 115 ? -1.569 -12.648 -0.396 1 96.19 115 LYS B CA 1
ATOM 2003 C C . LYS B 1 115 ? -1.765 -14.117 -0.035 1 96.19 115 LYS B C 1
ATOM 2005 O O . LYS B 1 115 ? -2.895 -14.602 0.002 1 96.19 115 LYS B O 1
ATOM 2010 N N . TYR B 1 116 ? -0.639 -14.766 0.32 1 96.06 116 TYR B N 1
ATOM 2011 C CA . TYR B 1 116 ? -0.747 -16.219 0.361 1 96.06 116 TYR B CA 1
ATOM 2012 C C . TYR B 1 116 ? -0.51 -16.75 1.771 1 96.06 116 TYR B C 1
ATOM 2014 O O . TYR B 1 116 ? -0.989 -17.828 2.127 1 96.06 116 TYR B O 1
ATOM 2022 N N . GLU B 1 117 ? 0.302 -16.047 2.596 1 86.12 117 GLU B N 1
ATOM 2023 C CA . GLU B 1 117 ? 0.656 -16.562 3.916 1 86.12 117 GLU B CA 1
ATOM 2024 C C . GLU B 1 117 ? -0.489 -16.375 4.906 1 86.12 117 GLU B C 1
ATOM 2026 O O . GLU B 1 117 ? -0.745 -17.234 5.746 1 86.12 117 GLU B O 1
ATOM 2031 N N . HIS B 1 118 ? -1.15 -15.203 4.887 1 69.06 118 HIS B N 1
ATOM 2032 C CA . HIS B 1 118 ? -2.15 -14.906 5.91 1 69.06 118 HIS B CA 1
ATOM 2033 C C . HIS B 1 118 ? -3.422 -15.719 5.684 1 69.06 118 HIS B C 1
ATOM 2035 O O . HIS B 1 118 ? -4.195 -15.945 6.617 1 69.06 118 HIS B O 1
ATOM 2041 N N . GLN B 1 119 ? -3.631 -16.047 4.488 1 58.72 119 GLN B N 1
ATOM 2042 C CA . GLN B 1 119 ? -4.715 -17 4.258 1 58.72 119 GLN B CA 1
ATOM 2043 C C . GLN B 1 119 ? -4.496 -18.281 5.051 1 58.72 119 GLN B C 1
ATOM 2045 O O . GLN B 1 119 ? -5.453 -18.875 5.566 1 58.72 119 GLN B O 1
ATOM 2050 N N . ALA B 1 120 ? -3.24 -18.484 5.219 1 49.97 120 ALA B N 1
ATOM 2051 C CA . ALA B 1 120 ? -2.91 -19.672 6.004 1 49.97 120 ALA B CA 1
ATOM 2052 C C . ALA B 1 120 ? -3.256 -19.469 7.477 1 49.97 120 ALA B C 1
ATOM 2054 O O . ALA B 1 120 ? -3.734 -20.391 8.141 1 49.97 120 ALA B O 1
ATOM 2055 N N . VAL B 1 121 ? -3.078 -18.188 7.922 1 45.59 121 VAL B N 1
ATOM 2056 C CA . VAL B 1 121 ? -3.361 -17.938 9.328 1 45.59 121 VAL B CA 1
ATOM 2057 C C . VAL B 1 121 ? -4.871 -17.875 9.555 1 45.59 121 VAL B C 1
ATOM 2059 O O . VAL B 1 121 ? -5.379 -18.359 10.57 1 45.59 121 VAL B O 1
ATOM 2062 N N . LEU B 1 122 ? -5.539 -17.297 8.617 1 47.41 122 LEU B N 1
ATOM 2063 C CA . LEU B 1 122 ? -6.988 -17.25 8.758 1 47.41 122 LEU B CA 1
ATOM 2064 C C . LEU B 1 122 ? -7.578 -18.656 8.719 1 47.41 122 LEU B C 1
ATOM 2066 O O . LEU B 1 122 ? -8.508 -18.969 9.469 1 47.41 122 LEU B O 1
ATOM 2070 N N . VAL B 1 123 ? -7.012 -19.438 7.848 1 44.31 123 VAL B N 1
ATOM 2071 C CA . VAL B 1 123 ? -7.48 -20.812 7.812 1 44.31 123 VAL B CA 1
ATOM 2072 C C . VAL B 1 123 ? -7.137 -21.516 9.133 1 44.31 123 VAL B C 1
ATOM 2074 O O . VAL B 1 123 ? -7.945 -22.281 9.664 1 44.31 123 VAL B O 1
ATOM 2077 N N . CYS B 1 124 ? -6.012 -21.078 9.719 1 37.06 124 CYS B N 1
ATOM 2078 C CA . CYS B 1 124 ? -5.648 -21.703 10.984 1 37.06 124 CYS B CA 1
ATOM 2079 C C . CYS B 1 124 ? -6.52 -21.172 12.125 1 37.06 124 CYS B C 1
ATOM 2081 O O . CYS B 1 124 ? -6.926 -21.938 13 1 37.06 124 CYS B O 1
ATOM 2083 N N . LYS B 1 125 ? -6.766 -19.891 12.125 1 43.5 125 LYS B N 1
ATOM 2084 C CA . LYS B 1 125 ? -7.617 -19.375 13.195 1 43.5 125 LYS B CA 1
ATOM 2085 C C . LYS B 1 125 ? -9.039 -19.922 13.086 1 43.5 125 LYS B C 1
ATOM 2087 O O . LYS B 1 125 ? -9.688 -20.188 14.094 1 43.5 125 LYS B O 1
ATOM 2092 N N . GLN B 1 126 ? -9.414 -20.016 11.93 1 41.59 126 GLN B N 1
ATOM 2093 C CA . GLN B 1 126 ? -10.719 -20.656 11.812 1 41.59 126 GLN B CA 1
ATOM 2094 C C . GLN B 1 126 ? -10.648 -22.125 12.219 1 41.59 126 GLN B C 1
ATOM 2096 O O . GLN B 1 126 ? -11.594 -22.656 12.805 1 41.59 126 GLN B O 1
ATOM 2101 N N . SER B 1 127 ? -9.484 -22.672 12.062 1 36.34 127 SER B N 1
ATOM 2102 C CA . SER B 1 127 ? -9.352 -24.047 12.5 1 36.34 127 SER B CA 1
ATOM 2103 C C . SER B 1 127 ? -9.07 -24.141 14 1 36.34 127 SER B C 1
ATOM 2105 O O . SER B 1 127 ? -9.062 -25.219 14.578 1 36.34 127 SER B O 1
ATOM 2107 N N . HIS B 1 128 ? -8.547 -23.062 14.586 1 37.41 128 HIS B N 1
ATOM 2108 C CA . HIS B 1 128 ? -8.336 -23.188 16.016 1 37.41 128 HIS B CA 1
ATOM 2109 C C . HIS B 1 128 ? -9.656 -23.109 16.781 1 37.41 128 HIS B C 1
ATOM 2111 O O . HIS B 1 128 ? -9.664 -23.109 18.016 1 37.41 128 HIS B O 1
ATOM 2117 N N . ASN B 1 129 ? -10.828 -22.781 16.328 1 35.78 129 ASN B N 1
ATOM 2118 C CA . ASN B 1 129 ? -11.906 -23.484 17.031 1 35.78 129 ASN B CA 1
ATOM 2119 C C . ASN B 1 129 ? -11.703 -24.984 17 1 35.78 129 ASN B C 1
ATOM 2121 O O . ASN B 1 129 ? -12.672 -25.75 16.984 1 35.78 129 ASN B O 1
ATOM 2125 N N . CYS B 1 130 ? -10.531 -25.484 16.594 1 33.5 130 CYS B N 1
ATOM 2126 C CA . CYS B 1 130 ? -10.273 -26.906 16.75 1 33.5 130 CYS B CA 1
ATOM 2127 C C . CYS B 1 130 ? -10.422 -27.328 18.203 1 33.5 130 CYS B C 1
ATOM 2129 O O . CYS B 1 130 ? -10.492 -26.484 19.094 1 33.5 130 CYS B O 1
ATOM 2131 N N . GLY B 1 131 ? -9.703 -28.344 18.766 1 32.84 131 GLY B N 1
ATOM 2132 C CA . GLY B 1 131 ? -9.984 -29.297 19.828 1 32.84 131 GLY B CA 1
ATOM 2133 C C . GLY B 1 131 ? -9.914 -28.688 21.219 1 32.84 131 GLY B C 1
ATOM 2134 O O . GLY B 1 131 ? -8.984 -28.969 21.969 1 32.84 131 GLY B O 1
ATOM 2135 N N . SER B 1 132 ? -10.039 -27.375 21.5 1 31.45 132 SER B N 1
ATOM 2136 C CA . SER B 1 132 ? -10.102 -27.203 22.953 1 31.45 132 SER B CA 1
ATOM 2137 C C . SER B 1 132 ? -11.273 -27.969 23.547 1 31.45 132 SER B C 1
ATOM 2139 O O . SER B 1 132 ? -12.422 -27.516 23.484 1 31.45 132 SER B O 1
ATOM 2141 N N . GLY B 1 133 ? -11.398 -29.266 23.188 1 30.98 133 GLY B N 1
ATOM 2142 C CA . GLY B 1 133 ? -12.18 -30.141 24.047 1 30.98 133 GLY B CA 1
ATOM 2143 C C . GLY B 1 133 ? -11.773 -30.062 25.5 1 30.98 133 GLY B C 1
ATOM 2144 O O . GLY B 1 133 ? -10.703 -30.531 25.891 1 30.98 133 GLY B O 1
ATOM 2145 N N . TYR B 1 134 ? -11.758 -28.922 26.219 1 28.69 134 TYR B N 1
ATOM 2146 C CA . TYR B 1 134 ? -11.789 -29 27.672 1 28.69 134 TYR B CA 1
ATOM 2147 C C . TYR B 1 134 ? -12.922 -29.906 28.141 1 28.69 134 TYR B C 1
ATOM 2149 O O . TYR B 1 134 ? -14.078 -29.719 27.766 1 28.69 134 TYR B O 1
ATOM 2157 N N . ASN B 1 135 ? -12.68 -31.234 28.125 1 27.41 135 ASN B N 1
ATOM 2158 C CA . ASN B 1 135 ? -13.398 -32.25 28.906 1 27.41 135 ASN B CA 1
ATOM 2159 C C . ASN B 1 135 ? -13.453 -31.859 30.391 1 27.41 135 ASN B C 1
ATOM 2161 O O . ASN B 1 135 ? -12.414 -31.797 31.047 1 27.41 135 ASN B O 1
ATOM 2165 N N . LEU B 1 136 ? -14.172 -30.859 30.75 1 24.84 136 LEU B N 1
ATOM 2166 C CA . LEU B 1 136 ? -14.617 -30.656 32.125 1 24.84 136 LEU B CA 1
ATOM 2167 C C . LEU B 1 136 ? -15.398 -31.859 32.625 1 24.84 136 LEU B C 1
ATOM 2169 O O . LEU B 1 136 ? -15.812 -31.906 33.781 1 24.84 136 LEU B O 1
ATOM 2173 N N . ASN B 1 137 ? -15.219 -33.125 32.125 1 23 137 ASN B N 1
ATOM 2174 C CA . ASN B 1 137 ? -15.734 -34.094 33.094 1 23 137 ASN B CA 1
ATOM 2175 C C . ASN B 1 137 ? -14.734 -34.344 34.219 1 23 137 ASN B C 1
ATOM 2177 O O . ASN B 1 137 ? -13.531 -34.406 33.969 1 23 137 ASN B O 1
#

Secondary structure (DSSP, 8-state):
-HHHHHHHHHHHHHHHTSGGGSB-TTT--BS--EEETTTTEEE-HHHHHHHTT-TTT--EEETTTS---HHHHHHHHHSHHHHHHHHHGGGS-TTBPPPPTTS-HHHHHHHHHHHHHHHHHHHHHHHTSS-------/-HHHHHHHHHHHHHHHTSGGGSB-TTT--BS--EEETTTTEEE-HHHHHHHTT-TTT--EEETTTS---HHHHHHHHHSHHHHHHHHHGGGS-TTBPPPPTTS-HHHHHHHHHHHHHHHHHHHHHHHTSS-------

Radius of gyration: 26.4 Å; Cα contacts (8 Å, |Δi|>4): 389; chains: 2; bounding box: 32×88×72 Å

Sequence (274 aa):
MAGKGERNAKALKEVWRRAENSLCADCGKPDPDWASYTLGVVICLSCSGIHRNIPNISKVKSLRMDLWDETQVQFLAHHGNVVAKATYEAYVPIYYYQPTHTDCQVLKEEWIRAKYEHQAVLVCKQSHNCGSGYNLNMAGKGERNAKALKEVWRRAENSLCADCGKPDPDWASYTLGVVICLSCSGIHRNIPNISKVKSLRMDLWDETQVQFLAHHGNVVAKATYEAYVPIYYYQPTHTDCQVLKEEWIRAKYEHQAVLVCKQSHNCGSGYNLN

pLDDT: mean 87.58, std 21.42, range [23.0, 98.94]

Foldseek 3Di:
DVVQQVVLLVLLVVLCPDPLQQAALQAGHGDAFKDWLQLLEGHHPLLVVLQVVVVVFTDMDGSPPDGDHPSSSVSNSVAYSVNSCVPQCVQQDPPQDRHHPPDDSVSSNVRVCSRTVVVVVVVVVVCVVPPPVPPPD/DVVQQVVLLVLLVVLCPDPLQQAALQAGHGDAFKDWLQLLEGHHPLLVVLQVVVVVFTDMDGSPPDGDHPSSSVSNSVAYSVNSCVPQVVQADPPQDRHHPPDDSVSSNVRVCSRTVVVVVVVVVVCVVPPPVPPPD

Solvent-accessible surface area (backbone atoms only — not comparable to full-atom values): 14811 Å² total; per-residue (Å²): 110,74,62,58,50,54,51,34,50,54,52,40,51,55,50,54,67,34,76,61,30,41,32,12,62,71,33,53,37,72,68,32,52,26,29,26,55,67,65,10,36,31,21,27,70,71,55,49,56,54,39,62,76,40,63,91,66,30,46,74,44,44,69,80,79,49,91,65,53,65,69,42,44,48,42,28,62,72,37,25,29,58,50,34,48,62,58,36,49,69,72,36,62,84,48,54,38,80,43,49,64,84,52,60,67,67,47,45,47,52,36,52,43,46,32,56,51,48,53,50,47,52,52,41,55,64,45,58,78,42,85,78,70,78,73,79,120,111,75,63,59,50,52,51,34,51,54,52,41,51,55,49,54,66,34,75,59,29,41,32,13,63,72,32,53,38,70,68,31,52,25,28,25,56,67,64,9,35,32,21,27,68,73,56,48,56,55,39,62,75,41,65,92,66,29,46,75,45,44,68,80,80,50,89,62,54,64,68,42,44,48,43,28,61,73,37,26,29,57,51,33,48,62,58,36,48,70,71,35,64,85,48,55,39,79,43,48,64,86,53,60,67,64,48,46,47,54,35,53,43,45,32,56,51,48,53,50,48,52,54,44,55,64,46,60,78,43,84,78,69,77,73,82,119

Organism: Sphenodon punctatus (NCBI:txid8508)

InterPro domains:
  IPR001164 Arf GTPase activating protein [PF01412] (10-121)
  IPR001164 Arf GTPase activating protein [PR00405] (21-40)
  IPR001164 Arf GTPase activating protein [PR00405] (40-57)
  IPR001164 Arf GTPase activating protein [PR00405] (60-81)
  IPR001164 Arf GTPase activating protein [PS50115] (9-129)
  IPR001164 Arf GTPase activating protein [SM00105] (9-129)
  IPR037278 ARFGAP/RecO-like zinc finger [SSF57863] (8-120)
  IPR038508 ArfGAP domain superfamily [G3DSA:1.10.220.150] (2-128)
  IPR052589 Arf-GAP with dual PH domain-containing protein [PTHR46021] (7-123)

Nearest PDB structures (foldseek):
  3feh-assembly1_A  TM=8.963E-01  e=1.484E-17  Homo sapiens
  3fm8-assembly1_C  TM=8.525E-01  e=1.484E-17  Homo sapiens
  3lju-assembly1_X  TM=8.815E-01  e=6.601E-17  Homo sapiens
  3mdb-assembly2_D  TM=9.573E-01  e=7.463E-16  Homo sapiens
  3mdb-assembly1_C  TM=8.515E-01  e=1.155E-16  Homo sapiens